Protein AF-A0A401QIS7-F1 (afdb_monomer)

Secondary structure (DSSP, 8-state):
-----B--EE-SS----EEESS-EEEEE-SS-B--EEESS-EEEE--SS-EEEEE-SS-EEEEEESS-EEEEE-SSEEEEEEE-SSS---B--EEESSEEEEEE-SS-EEEEEESS-B--EE-SS-EEEEE-SSEE--EE-SS-EEEEE-SSEE--EE-SS-B--EEESSEE--EE-SS-B--EEE------

Organism: Scyliorhinus torazame (NCBI:txid75743)

Nearest PDB structures (foldseek):
  4phb-assembly1_A  TM=2.610E-01  e=5.757E+00  Acetivibrio thermocellus ATCC 27405

Solvent-accessible surface area (backbone atoms only — not comparable to full-atom values): 8329 Å² total; per-residue (Å²): 122,80,78,77,87,50,69,73,45,74,42,92,45,65,38,76,51,54,70,43,92,45,50,37,57,34,42,36,18,65,27,41,30,46,30,40,35,17,61,32,35,22,34,32,41,36,20,65,26,40,36,55,30,41,32,18,56,30,34,23,35,42,42,48,24,30,24,31,34,36,43,34,36,19,52,31,35,25,49,34,42,37,30,71,71,85,91,66,15,33,29,38,39,34,34,12,53,41,24,26,38,40,37,38,20,54,28,31,28,38,42,39,37,12,59,30,33,28,33,43,38,36,15,52,28,36,25,38,43,37,35,15,46,34,37,25,36,37,40,32,14,48,35,32,29,36,41,41,33,6,46,46,12,32,36,36,34,32,9,50,39,29,26,39,42,35,39,22,27,76,42,71,49,59,79,44,44,72,74,50,71,56,60,71,47,76,54,67,81,79,85,131

Mean predicted aligned error: 10.09 Å

pLDDT: mean 73.27, std 14.77, range [33.44, 94.12]

Radius of gyration: 17.77 Å; Cα contacts (8 Å, |Δi|>4): 701; chains: 1; bounding box: 56×32×58 Å

Foldseek 3Di:
DPPDDDDEAEDADALDEAEDAAEDQEYEYQEHPHEHEYAAEDHEYEYAEEDAEYEHAAEYYEYEYAAEYEHYEHAAEDAEYYYHDDPRFEAYAHEYAHEYEEYETAAEYEHYEYQAEYYEYEYQAEYYAHEYQAEYEEYEYCAEYEHYEYAAYYAEYDHQAEYEEYEYEHYYYHYDYDHYYYDYDYNDDPDD

Structure (mmCIF, N/CA/C/O backbone):
data_AF-A0A401QIS7-F1
#
_entry.id   AF-A0A401QIS7-F1
#
loop_
_atom_site.group_PDB
_atom_site.id
_atom_site.type_symbol
_atom_site.label_atom_id
_atom_site.label_alt_id
_atom_site.label_comp_id
_atom_site.label_asym_id
_atom_site.label_entity_id
_atom_site.label_seq_id
_atom_site.pdbx_PDB_ins_code
_atom_site.Cartn_x
_atom_site.Cartn_y
_atom_site.Cartn_z
_atom_site.occupancy
_atom_site.B_iso_or_equiv
_atom_site.auth_seq_id
_atom_site.auth_comp_id
_atom_site.auth_asym_id
_atom_site.auth_atom_id
_atom_site.pdbx_PDB_model_num
ATOM 1 N N . SER A 1 1 ? 31.968 -12.399 -15.034 1.00 34.19 1 SER A N 1
ATOM 2 C CA . SER A 1 1 ? 32.680 -11.877 -13.862 1.00 34.19 1 SER A CA 1
ATOM 3 C C . SER A 1 1 ? 33.698 -10.820 -14.284 1.00 34.19 1 SER A C 1
ATOM 5 O O . SER A 1 1 ? 34.898 -11.073 -14.315 1.00 34.19 1 SER A O 1
ATOM 7 N N . GLY A 1 2 ? 33.301 -9.635 -14.750 1.00 36.44 2 GLY A N 1
ATOM 8 C CA . GLY A 1 2 ? 32.161 -8.850 -14.259 1.00 36.44 2 GLY A CA 1
ATOM 9 C C . GLY A 1 2 ? 30.803 -9.529 -14.353 1.00 36.44 2 GLY A C 1
ATOM 10 O O . GLY A 1 2 ? 30.449 -10.063 -15.402 1.00 36.44 2 GLY A O 1
ATOM 11 N N . GLU A 1 3 ? 30.234 -9.732 -13.181 1.00 42.31 3 GLU A N 1
ATOM 12 C CA . GLU A 1 3 ? 28.853 -9.457 -12.809 1.00 42.31 3 GLU A CA 1
ATOM 13 C C . GLU A 1 3 ? 28.608 -7.955 -13.122 1.00 42.31 3 GLU A C 1
ATOM 15 O O . GLU A 1 3 ? 29.535 -7.155 -12.925 1.00 42.31 3 GLU A O 1
ATOM 20 N N . GLU A 1 4 ? 27.488 -7.587 -13.755 1.00 45.97 4 GLU A N 1
ATOM 21 C CA . GLU A 1 4 ? 27.259 -6.227 -14.292 1.00 45.97 4 GLU A CA 1
ATOM 22 C C . GLU A 1 4 ? 25.844 -5.716 -13.965 1.00 45.97 4 GLU A C 1
ATOM 24 O O . GLU A 1 4 ? 24.985 -5.667 -14.845 1.00 45.97 4 GLU A O 1
ATOM 29 N N . ASP A 1 5 ? 25.652 -5.277 -12.714 1.00 48.59 5 ASP A N 1
ATOM 30 C CA . ASP A 1 5 ? 24.449 -4.614 -12.191 1.00 48.59 5 ASP A CA 1
ATOM 31 C C . ASP A 1 5 ? 23.862 -3.608 -13.210 1.00 48.59 5 ASP A C 1
ATOM 33 O O . ASP A 1 5 ? 24.528 -2.652 -13.638 1.00 48.59 5 ASP A O 1
ATOM 37 N N . VAL A 1 6 ? 22.610 -3.830 -13.634 1.00 48.09 6 VAL A N 1
ATOM 38 C CA . VAL A 1 6 ? 21.977 -3.054 -14.711 1.00 48.09 6 VAL A CA 1
ATOM 39 C C . VAL A 1 6 ? 21.219 -1.865 -14.127 1.00 48.09 6 VAL A C 1
ATOM 41 O O . VAL A 1 6 ? 20.147 -2.011 -13.547 1.00 48.09 6 VAL A O 1
ATOM 44 N N . GLY A 1 7 ? 21.790 -0.673 -14.319 1.00 56.44 7 GLY A N 1
ATOM 45 C CA . GLY A 1 7 ? 21.202 0.595 -13.881 1.00 56.44 7 GLY A CA 1
ATOM 46 C C . GLY A 1 7 ? 19.888 0.982 -14.574 1.00 56.44 7 GLY A C 1
ATOM 47 O O . GLY A 1 7 ? 19.370 0.265 -15.432 1.00 56.44 7 GLY A O 1
ATOM 48 N N . ASP A 1 8 ? 19.397 2.157 -14.185 1.00 57.75 8 ASP A N 1
ATOM 49 C CA . ASP A 1 8 ? 18.032 2.658 -14.387 1.00 57.75 8 ASP A CA 1
ATOM 50 C C . ASP A 1 8 ? 17.479 2.472 -15.815 1.00 57.75 8 ASP A C 1
ATOM 52 O O . ASP A 1 8 ? 18.128 2.817 -16.811 1.00 57.75 8 ASP A O 1
ATOM 56 N N . VAL A 1 9 ? 16.250 1.959 -15.902 1.00 62.12 9 VAL A N 1
ATOM 57 C CA . VAL A 1 9 ? 15.469 1.837 -17.141 1.00 62.12 9 VAL A CA 1
ATOM 58 C C . VAL A 1 9 ? 14.494 3.004 -17.224 1.00 62.12 9 VAL A C 1
ATOM 60 O O . VAL A 1 9 ? 13.756 3.227 -16.274 1.00 62.12 9 VAL A O 1
ATOM 63 N N . SER A 1 10 ? 14.443 3.712 -18.353 1.00 58.41 10 SER A N 1
ATOM 64 C CA . SER A 1 10 ? 13.355 4.660 -18.609 1.00 58.41 10 SER A CA 1
ATOM 65 C C . SER A 1 10 ? 12.998 4.805 -20.089 1.00 58.41 10 SER A C 1
ATOM 67 O O . SER A 1 10 ? 13.843 4.566 -20.964 1.00 58.41 10 SER A O 1
ATOM 69 N N . GLY A 1 11 ? 11.739 5.169 -20.360 1.00 56.28 11 GLY A N 1
ATOM 70 C CA . GLY A 1 11 ? 11.152 5.275 -21.701 1.00 56.28 11 GLY A CA 1
ATOM 71 C C . GLY A 1 11 ? 10.168 6.443 -21.861 1.00 56.28 11 GLY A C 1
ATOM 72 O O . GLY A 1 11 ? 9.626 6.933 -20.882 1.00 56.28 11 GLY A O 1
ATOM 73 N N . GLU A 1 12 ? 9.970 6.871 -23.114 1.00 49.41 12 GLU A N 1
ATOM 74 C CA . GLU A 1 12 ? 8.983 7.884 -23.565 1.00 49.41 12 GLU A CA 1
ATOM 75 C C . GLU A 1 12 ? 7.776 7.200 -24.292 1.00 49.41 12 GLU A C 1
ATOM 77 O O . GLU A 1 12 ? 7.104 7.839 -25.099 1.00 49.41 12 GLU A O 1
ATOM 82 N N . GLU A 1 13 ? 7.613 5.872 -24.134 1.00 51.44 13 GLU A N 1
ATOM 83 C CA . GLU A 1 13 ? 6.617 4.939 -24.734 1.00 51.44 13 GLU A CA 1
ATOM 84 C C . GLU A 1 13 ? 6.587 3.645 -23.858 1.00 51.44 13 GLU A C 1
ATOM 86 O O . GLU A 1 13 ? 7.595 3.401 -23.183 1.00 51.44 13 GLU A O 1
ATOM 91 N N . ASP A 1 14 ? 5.538 2.793 -23.934 1.00 52.44 14 ASP A N 1
ATOM 92 C CA . ASP A 1 14 ? 5.333 1.535 -23.158 1.00 52.44 14 ASP A CA 1
ATOM 93 C C . ASP A 1 14 ? 6.639 0.838 -22.684 1.00 52.44 14 ASP A C 1
ATOM 95 O O . ASP A 1 14 ? 7.426 0.321 -23.501 1.00 52.44 14 ASP A O 1
ATOM 99 N N . VAL A 1 15 ? 6.850 0.682 -21.370 1.00 53.12 15 VAL A N 1
ATOM 100 C CA . VAL A 1 15 ? 8.026 -0.035 -20.828 1.00 53.12 15 VAL A CA 1
ATOM 101 C C . VAL A 1 15 ? 7.759 -1.546 -20.795 1.00 53.12 15 VAL A C 1
ATOM 103 O O . VAL A 1 15 ? 7.593 -2.196 -19.767 1.00 53.12 15 VAL A O 1
ATOM 106 N N . GLY A 1 16 ? 7.710 -2.146 -21.985 1.00 51.09 16 GLY A N 1
ATOM 107 C CA . GLY A 1 16 ? 7.329 -3.547 -22.173 1.00 51.09 16 GLY A CA 1
ATOM 108 C C . GLY A 1 16 ? 8.262 -4.589 -21.532 1.00 51.09 16 GLY A C 1
ATOM 109 O O . GLY A 1 16 ? 9.201 -5.051 -22.188 1.00 51.09 16 GLY A O 1
ATOM 110 N N . GLY A 1 17 ? 7.916 -5.062 -20.330 1.00 55.62 17 GLY A N 1
ATOM 111 C CA . GLY A 1 17 ? 8.395 -6.307 -19.713 1.00 55.62 17 GLY A CA 1
ATOM 112 C C . GLY A 1 17 ? 9.858 -6.300 -19.262 1.00 55.62 17 GLY A C 1
ATOM 113 O O . GLY A 1 17 ? 10.724 -6.893 -19.918 1.00 55.62 17 GLY A O 1
ATOM 114 N N . VAL A 1 18 ? 10.139 -5.693 -18.108 1.00 60.53 18 VAL A N 1
ATOM 115 C CA . VAL A 1 18 ? 11.481 -5.619 -17.508 1.00 60.53 18 VAL A CA 1
ATOM 116 C C . VAL A 1 18 ? 11.790 -6.883 -16.691 1.00 60.53 18 VAL A C 1
ATOM 118 O O . VAL A 1 18 ? 11.779 -6.865 -15.465 1.00 60.53 18 VAL A O 1
ATOM 121 N N . SER A 1 19 ? 12.108 -7.988 -17.374 1.00 56.09 19 SER A N 1
ATOM 122 C CA . SER A 1 19 ? 12.571 -9.235 -16.732 1.00 56.09 19 SER A CA 1
ATOM 123 C C . SER A 1 19 ? 14.094 -9.413 -16.796 1.00 56.09 19 SER A C 1
ATOM 125 O O . SER A 1 19 ? 14.669 -9.316 -17.889 1.00 56.09 19 SER A O 1
ATOM 127 N N . ARG A 1 20 ? 14.758 -9.707 -15.662 1.00 57.88 20 ARG A N 1
ATOM 128 C CA . ARG A 1 20 ? 16.226 -9.899 -15.570 1.00 57.88 20 ARG A CA 1
ATOM 129 C C . ARG A 1 20 ? 16.659 -11.048 -14.652 1.00 57.88 20 ARG A C 1
ATOM 131 O O . ARG A 1 20 ? 15.963 -11.386 -13.710 1.00 57.88 20 ARG A O 1
ATOM 138 N N . GLU A 1 21 ? 17.842 -11.593 -14.955 1.00 50.00 21 GLU A N 1
ATOM 139 C CA . GLU A 1 21 ? 18.542 -12.680 -14.232 1.00 50.00 21 GLU A CA 1
ATOM 140 C C . GLU A 1 21 ? 19.365 -12.170 -13.011 1.00 50.00 21 GLU A C 1
ATOM 142 O O . GLU A 1 21 ? 20.109 -12.936 -12.409 1.00 50.00 21 GLU A O 1
ATOM 147 N N . GLU A 1 22 ? 19.299 -10.865 -12.706 1.00 62.03 22 GLU A N 1
ATOM 148 C CA . GLU A 1 22 ? 20.023 -10.107 -11.660 1.00 62.03 22 GLU A CA 1
ATOM 149 C C . GLU A 1 22 ? 19.156 -8.864 -11.292 1.00 62.03 22 GLU A C 1
ATOM 151 O O . GLU A 1 22 ? 18.188 -8.578 -12.010 1.00 62.03 22 GLU A O 1
ATOM 156 N N . ASP A 1 23 ? 19.501 -8.116 -10.232 1.00 55.72 23 ASP A N 1
ATOM 157 C CA . ASP A 1 23 ? 18.746 -6.960 -9.695 1.00 55.72 23 ASP A CA 1
ATOM 158 C C . ASP A 1 23 ? 18.199 -5.960 -10.739 1.00 55.72 23 ASP A C 1
ATOM 160 O O . ASP A 1 23 ? 18.884 -5.550 -11.690 1.00 55.72 23 ASP A O 1
ATOM 164 N N . VAL A 1 24 ? 16.988 -5.445 -10.495 1.00 59.91 24 VAL A N 1
ATOM 165 C CA . VAL A 1 24 ? 16.423 -4.293 -11.223 1.00 59.91 24 VAL A CA 1
ATOM 166 C C . VAL A 1 24 ? 16.482 -3.043 -10.345 1.00 59.91 24 VAL A C 1
ATOM 168 O O . VAL A 1 24 ? 15.609 -2.837 -9.515 1.00 59.91 24 VAL A O 1
ATOM 171 N N . ALA A 1 25 ? 17.480 -2.173 -10.538 1.00 55.84 25 ALA A N 1
ATOM 172 C CA . ALA A 1 25 ? 17.657 -0.987 -9.688 1.00 55.84 25 ALA A CA 1
ATOM 173 C C . ALA A 1 25 ? 16.457 -0.009 -9.722 1.00 55.84 25 ALA A C 1
ATOM 175 O O . ALA A 1 25 ? 15.924 0.344 -8.670 1.00 55.84 25 ALA A O 1
ATOM 176 N N . SER A 1 26 ? 16.033 0.395 -10.927 1.00 59.91 26 SER A N 1
ATOM 177 C CA . SER A 1 26 ? 14.882 1.284 -11.165 1.00 59.91 26 SER A CA 1
ATOM 178 C C . SER A 1 26 ? 14.265 1.019 -12.550 1.00 59.91 26 SER A C 1
ATOM 180 O O . SER A 1 26 ? 15.015 0.779 -13.507 1.00 59.91 26 SER A O 1
ATOM 182 N N . ALA A 1 27 ? 12.943 1.146 -12.679 1.00 63.06 27 ALA A N 1
ATOM 183 C CA . ALA A 1 27 ? 12.193 1.256 -13.936 1.00 63.06 27 ALA A CA 1
ATOM 184 C C . ALA A 1 27 ? 11.198 2.435 -13.871 1.00 63.06 27 ALA A C 1
ATOM 186 O O . ALA A 1 27 ? 10.692 2.727 -12.788 1.00 63.06 27 ALA A O 1
ATOM 187 N N . SER A 1 28 ? 10.977 3.135 -14.993 1.00 60.72 28 SER A N 1
ATOM 188 C CA . SER A 1 28 ? 10.011 4.247 -15.078 1.00 60.72 28 SER A CA 1
ATOM 189 C C . SER A 1 28 ? 9.589 4.633 -16.511 1.00 60.72 28 SER A C 1
ATOM 191 O O . SER A 1 28 ? 10.461 4.982 -17.325 1.00 60.72 28 SER A O 1
ATOM 193 N N . GLY A 1 29 ? 8.287 4.665 -16.799 1.00 59.31 29 GLY A N 1
ATOM 194 C CA . GLY A 1 29 ? 7.680 5.129 -18.059 1.00 59.31 29 GLY A CA 1
ATOM 195 C C . GLY A 1 29 ? 6.966 6.493 -17.988 1.00 59.31 29 GLY A C 1
ATOM 196 O O . GLY A 1 29 ? 6.646 6.983 -16.911 1.00 59.31 29 GLY A O 1
ATOM 197 N N . GLU A 1 30 ? 6.704 7.094 -19.157 1.00 55.88 30 GLU A N 1
ATOM 198 C CA . GLU A 1 30 ? 5.726 8.197 -19.354 1.00 55.88 30 GLU A CA 1
ATOM 199 C C . GLU A 1 30 ? 4.356 7.667 -19.888 1.00 55.88 30 GLU A C 1
ATOM 201 O O . GLU A 1 30 ? 3.464 8.457 -20.173 1.00 55.88 30 GLU A O 1
ATOM 206 N N . GLU A 1 31 ? 4.220 6.341 -20.066 1.00 60.84 31 GLU A N 1
ATOM 207 C CA . GLU A 1 31 ? 3.032 5.527 -20.440 1.00 60.84 31 GLU A CA 1
ATOM 208 C C . GLU A 1 31 ? 3.260 4.093 -19.839 1.00 60.84 31 GLU A C 1
ATOM 210 O O . GLU A 1 31 ? 4.386 3.819 -19.402 1.00 60.84 31 GLU A O 1
ATOM 215 N N . ASP A 1 32 ? 2.261 3.185 -19.821 1.00 55.38 32 ASP A N 1
ATOM 216 C CA . ASP A 1 32 ? 2.260 1.799 -19.244 1.00 55.38 32 ASP A CA 1
ATOM 217 C C . ASP A 1 32 ? 3.641 1.159 -18.874 1.00 55.38 32 ASP A C 1
ATOM 219 O O . ASP A 1 32 ? 4.412 0.731 -19.755 1.00 55.38 32 ASP A O 1
ATOM 223 N N . ASP A 1 33 ? 3.909 0.906 -17.581 1.00 57.12 33 ASP A N 1
ATOM 224 C CA . ASP A 1 33 ? 5.073 0.119 -17.115 1.00 57.12 33 ASP A CA 1
ATOM 225 C C . ASP A 1 33 ? 4.705 -1.383 -17.029 1.00 57.12 33 ASP A C 1
ATOM 227 O O . ASP A 1 33 ? 4.370 -1.972 -15.992 1.00 57.12 33 ASP A O 1
ATOM 231 N N . ALA A 1 34 ? 4.693 -2.027 -18.201 1.00 55.53 34 ALA A N 1
ATOM 232 C CA . ALA A 1 34 ? 4.104 -3.348 -18.418 1.00 55.53 34 ALA A CA 1
ATOM 233 C C . ALA A 1 34 ? 4.945 -4.532 -17.873 1.00 55.53 34 ALA A C 1
ATOM 235 O O . ALA A 1 34 ? 5.395 -5.405 -18.629 1.00 55.53 34 ALA A O 1
ATOM 236 N N . ASN A 1 35 ? 4.977 -4.644 -16.542 1.00 63.16 35 ASN A N 1
ATOM 237 C CA . ASN A 1 35 ? 5.560 -5.675 -15.666 1.00 63.16 35 ASN A CA 1
ATOM 238 C C . ASN A 1 35 ? 7.079 -5.585 -15.420 1.00 63.16 35 ASN A C 1
ATOM 240 O O . ASN A 1 35 ? 7.882 -5.588 -16.359 1.00 63.16 35 ASN A O 1
ATOM 244 N N . VAL A 1 36 ? 7.467 -5.666 -14.141 1.00 67.25 36 VAL A N 1
ATOM 245 C CA . VAL A 1 36 ? 8.859 -5.694 -13.654 1.00 67.25 36 VAL A CA 1
ATOM 246 C C . VAL A 1 36 ? 9.125 -6.993 -12.878 1.00 67.25 36 VAL A C 1
ATOM 248 O O . VAL A 1 36 ? 8.324 -7.393 -12.031 1.00 67.25 36 VAL A O 1
ATOM 251 N N . SER A 1 37 ? 10.245 -7.674 -13.153 1.00 63.06 37 SER A N 1
ATOM 252 C CA . SER A 1 37 ? 10.623 -8.912 -12.449 1.00 63.06 37 SER A CA 1
ATOM 253 C C . SER A 1 37 ? 12.144 -9.131 -12.339 1.00 63.06 37 SER A C 1
ATOM 255 O O . SER A 1 37 ? 12.816 -9.240 -13.374 1.00 63.06 37 SER A O 1
ATOM 257 N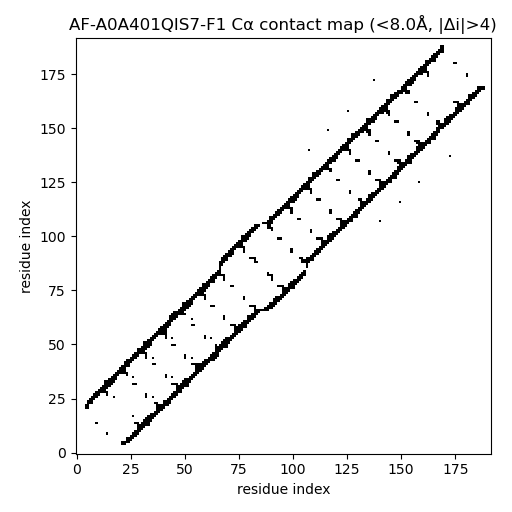 N . GLY A 1 38 ? 12.673 -9.277 -11.120 1.00 62.19 38 GLY A N 1
ATOM 258 C CA . GLY A 1 38 ? 14.070 -9.666 -10.847 1.00 62.19 38 GLY A CA 1
ATOM 259 C C . GLY A 1 38 ? 14.210 -11.117 -10.353 1.00 62.19 38 GLY A C 1
ATOM 260 O O . GLY A 1 38 ? 13.291 -11.635 -9.728 1.00 62.19 38 GLY A O 1
ATOM 261 N N . GLU A 1 39 ? 15.348 -11.772 -10.634 1.00 60.16 39 GLU A N 1
ATOM 262 C CA . GLU A 1 39 ? 15.710 -13.094 -10.060 1.00 60.16 39 GLU A CA 1
ATOM 263 C C . GLU A 1 39 ? 16.474 -13.003 -8.712 1.00 60.16 39 GLU A C 1
ATOM 265 O O . GLU A 1 39 ? 16.688 -14.032 -8.076 1.00 60.16 39 GLU A O 1
ATOM 270 N N . GLU A 1 40 ? 16.830 -11.794 -8.254 1.00 63.12 40 GLU A N 1
ATOM 271 C CA . GLU A 1 40 ? 17.165 -11.472 -6.849 1.00 63.12 40 GLU A CA 1
ATOM 272 C C . GLU A 1 40 ? 16.273 -10.265 -6.431 1.00 63.12 40 GLU A C 1
ATOM 274 O O . GLU A 1 40 ? 15.063 -10.477 -6.277 1.00 63.12 40 GLU A O 1
ATOM 279 N N . ASP A 1 41 ? 16.757 -9.014 -6.375 1.00 63.50 41 ASP A N 1
ATOM 280 C CA . ASP A 1 41 ? 15.919 -7.849 -5.991 1.00 63.50 41 ASP A CA 1
ATOM 281 C C . ASP A 1 41 ? 15.115 -7.205 -7.148 1.00 63.50 41 ASP A C 1
ATOM 283 O O . ASP A 1 41 ? 15.620 -6.968 -8.256 1.00 63.50 41 ASP A O 1
ATOM 287 N N . ALA A 1 42 ? 13.886 -6.765 -6.847 1.00 65.50 42 ALA A N 1
ATOM 288 C CA . ALA A 1 42 ? 13.164 -5.748 -7.617 1.00 65.50 42 ALA A CA 1
ATOM 289 C C . ALA A 1 42 ? 13.184 -4.400 -6.870 1.00 65.50 42 ALA A C 1
ATOM 291 O O . ALA A 1 42 ? 12.559 -4.240 -5.828 1.00 65.50 42 ALA A O 1
ATOM 292 N N . GLY A 1 43 ? 13.904 -3.409 -7.399 1.00 67.75 43 GLY A N 1
ATOM 293 C CA . GLY A 1 43 ? 14.138 -2.109 -6.764 1.00 67.75 43 GLY A CA 1
ATOM 294 C C . GLY A 1 43 ? 12.924 -1.177 -6.772 1.00 67.75 43 GLY A C 1
ATOM 295 O O . GLY A 1 43 ? 12.009 -1.333 -5.968 1.00 67.75 43 GLY A O 1
ATOM 296 N N . SER A 1 44 ? 12.936 -0.148 -7.622 1.00 66.81 44 SER A N 1
ATOM 297 C CA . SER A 1 44 ? 11.804 0.785 -7.752 1.00 66.81 44 SER A CA 1
ATOM 298 C C . SER A 1 44 ? 11.121 0.729 -9.114 1.00 66.81 44 SER A C 1
ATOM 300 O O . SER A 1 44 ? 11.798 0.606 -10.134 1.00 66.81 44 SER A O 1
ATOM 302 N N . ALA A 1 45 ? 9.798 0.879 -9.106 1.00 67.88 45 ALA A N 1
ATOM 303 C CA . ALA A 1 45 ? 8.944 1.088 -10.274 1.00 67.88 45 ALA A CA 1
ATOM 304 C C . ALA A 1 45 ? 8.109 2.366 -10.058 1.00 67.88 45 ALA A C 1
ATOM 306 O O . ALA A 1 45 ? 7.715 2.630 -8.918 1.00 67.88 45 ALA A O 1
ATOM 307 N N . SER A 1 46 ? 7.928 3.169 -11.110 1.00 67.00 46 SER A N 1
ATOM 308 C CA . SER A 1 46 ? 7.130 4.407 -11.081 1.00 67.00 46 SER A CA 1
ATOM 309 C C . SER A 1 46 ? 6.833 4.933 -12.497 1.00 67.00 46 SER A C 1
ATOM 311 O O . SER A 1 46 ? 7.793 5.310 -13.182 1.00 67.00 46 SER A O 1
ATOM 313 N N . GLY A 1 47 ? 5.572 5.018 -12.926 1.00 64.81 47 GLY A N 1
ATOM 314 C CA . GLY A 1 47 ? 5.162 5.545 -14.238 1.00 64.81 47 GLY A CA 1
ATOM 315 C C . GLY A 1 47 ? 3.925 6.458 -14.228 1.00 64.81 47 GLY A C 1
ATOM 316 O O . GLY A 1 47 ? 3.106 6.394 -13.316 1.00 64.81 47 GLY A O 1
ATOM 317 N N . GLU A 1 48 ? 3.792 7.278 -15.285 1.00 64.19 48 GLU A N 1
ATOM 318 C CA . GLU A 1 48 ? 2.710 8.280 -15.445 1.00 64.19 48 GLU A CA 1
ATOM 319 C C . GLU A 1 48 ? 1.322 7.687 -15.844 1.00 64.19 48 GLU A C 1
ATOM 321 O O . GLU A 1 48 ? 0.376 8.451 -16.021 1.00 64.19 48 GLU A O 1
ATOM 326 N N . GLU A 1 49 ? 1.195 6.358 -16.001 1.00 67.19 49 GLU A N 1
ATOM 327 C CA . GLU A 1 49 ? -0.058 5.595 -16.245 1.00 67.19 49 GLU A CA 1
ATOM 328 C C . GLU A 1 49 ? -0.049 4.309 -15.354 1.00 67.19 49 GLU A C 1
ATOM 330 O O . GLU A 1 49 ? 0.311 4.404 -14.181 1.00 67.19 49 GLU A O 1
ATOM 335 N N . ASP A 1 50 ? -0.404 3.113 -15.857 1.00 65.69 50 ASP A N 1
ATOM 336 C CA . ASP A 1 50 ? -0.531 1.874 -15.052 1.00 65.69 50 ASP A CA 1
ATOM 337 C C . ASP A 1 50 ? 0.809 1.138 -14.776 1.00 65.69 50 ASP A C 1
ATOM 339 O O . ASP A 1 50 ? 1.612 0.900 -15.692 1.00 65.69 50 ASP A O 1
ATOM 343 N N . VAL A 1 51 ? 0.979 0.585 -13.560 1.00 67.25 51 VAL A N 1
ATOM 344 C CA . VAL A 1 51 ? 1.937 -0.510 -13.268 1.00 67.25 51 VAL A CA 1
ATOM 345 C C . VAL A 1 51 ? 1.223 -1.860 -13.186 1.00 67.25 51 VAL A C 1
ATOM 347 O O . VAL A 1 51 ? 0.470 -2.167 -12.264 1.00 67.25 51 VAL A O 1
ATOM 350 N N . GLY A 1 52 ? 1.508 -2.737 -14.155 1.00 67.81 52 GLY A N 1
ATOM 351 C CA . GLY A 1 52 ? 0.766 -3.996 -14.309 1.00 67.81 52 GLY A CA 1
ATOM 352 C C . GLY A 1 52 ? 1.052 -5.067 -13.245 1.00 67.81 52 GLY A C 1
ATOM 353 O O . GLY A 1 52 ? 0.125 -5.709 -12.746 1.00 67.81 52 GLY A O 1
ATOM 354 N N . SER A 1 53 ? 2.327 -5.327 -12.931 1.00 71.44 53 SER A N 1
ATOM 355 C CA . SER A 1 53 ? 2.756 -6.245 -11.856 1.00 71.44 53 SER A CA 1
ATOM 356 C C . SER A 1 53 ? 4.243 -6.064 -11.525 1.00 71.44 53 SER A C 1
ATOM 358 O O . SER A 1 53 ? 5.066 -5.953 -12.438 1.00 71.44 53 SER A O 1
ATOM 360 N N . VAL A 1 54 ? 4.619 -6.127 -10.246 1.00 74.81 54 VAL A N 1
ATOM 361 C CA . VAL A 1 54 ? 6.022 -6.040 -9.791 1.00 74.81 54 VAL A CA 1
ATOM 362 C C . VAL A 1 54 ? 6.381 -7.268 -8.959 1.00 74.81 54 VAL A C 1
ATOM 364 O O . VAL A 1 54 ? 5.643 -7.644 -8.053 1.00 74.81 54 VAL A O 1
ATOM 367 N N . SER A 1 55 ? 7.513 -7.911 -9.263 1.00 73.69 55 SER A N 1
ATOM 368 C CA . SER A 1 55 ? 7.924 -9.149 -8.585 1.00 73.69 55 SER A CA 1
ATOM 369 C C . SER A 1 55 ? 9.425 -9.246 -8.296 1.00 73.69 55 SER A C 1
ATOM 371 O O . SER A 1 55 ? 10.249 -9.053 -9.190 1.00 73.69 55 SER A O 1
ATOM 373 N N . GLY A 1 56 ? 9.769 -9.579 -7.053 1.00 70.81 56 GLY A N 1
ATOM 374 C CA . GLY A 1 56 ? 11.129 -9.908 -6.612 1.00 70.81 56 GLY A CA 1
ATOM 375 C C . GLY A 1 56 ? 11.264 -11.396 -6.284 1.00 70.81 56 GLY A C 1
ATOM 376 O O . GLY A 1 56 ? 10.280 -12.057 -5.942 1.00 70.81 56 GLY A O 1
ATOM 377 N N . GLU A 1 57 ? 12.476 -11.947 -6.385 1.00 70.06 57 GLU A N 1
ATOM 378 C CA . GLU A 1 57 ? 12.777 -13.267 -5.816 1.00 70.06 57 GLU A CA 1
ATOM 379 C C . GLU A 1 57 ? 13.410 -13.180 -4.415 1.00 70.06 57 GLU A C 1
ATOM 381 O O . GLU A 1 57 ? 13.341 -14.179 -3.695 1.00 70.06 57 GLU A O 1
ATOM 386 N N . GLU A 1 58 ? 13.926 -12.015 -4.016 1.00 74.62 58 GLU A N 1
ATOM 387 C CA . GLU A 1 58 ? 14.164 -11.605 -2.623 1.00 74.62 58 GLU A CA 1
ATOM 388 C C . GLU A 1 58 ? 13.232 -10.399 -2.308 1.00 74.62 58 GLU A C 1
ATOM 390 O O . GLU A 1 58 ? 12.024 -10.629 -2.159 1.00 74.62 58 GLU A O 1
ATOM 395 N N . ASP A 1 59 ? 13.703 -9.142 -2.297 1.00 75.06 59 ASP A N 1
ATOM 396 C CA . ASP A 1 59 ? 12.866 -7.956 -1.994 1.00 75.06 59 ASP A CA 1
ATOM 397 C C . ASP A 1 59 ? 12.065 -7.401 -3.198 1.00 75.06 59 ASP A C 1
ATOM 399 O O . ASP A 1 59 ? 12.499 -7.449 -4.357 1.00 75.06 59 ASP A O 1
ATOM 403 N N . VAL A 1 60 ? 10.945 -6.723 -2.899 1.00 76.25 60 VAL A N 1
ATOM 404 C CA . VAL A 1 60 ? 10.391 -5.627 -3.720 1.00 76.25 60 VAL A CA 1
ATOM 405 C C . VAL A 1 60 ? 10.523 -4.293 -2.982 1.00 76.25 60 VAL A C 1
ATOM 407 O O . VAL A 1 60 ? 10.148 -4.150 -1.819 1.00 76.25 60 VAL A O 1
ATOM 410 N N . GLY A 1 61 ? 11.029 -3.271 -3.668 1.00 75.25 61 GLY A N 1
ATOM 411 C CA . GLY A 1 61 ? 11.268 -1.963 -3.078 1.00 75.25 61 GLY A CA 1
ATOM 412 C C . GLY A 1 61 ? 10.062 -1.027 -3.026 1.00 75.25 61 GLY A C 1
ATOM 413 O O . GLY A 1 61 ? 9.117 -1.249 -2.275 1.00 75.25 61 GLY A O 1
ATOM 414 N N . ASN A 1 62 ? 10.165 0.105 -3.723 1.00 77.31 62 ASN A N 1
ATOM 415 C CA . ASN A 1 62 ? 9.104 1.115 -3.761 1.00 77.31 62 ASN A CA 1
ATOM 416 C C . ASN A 1 62 ? 8.412 1.052 -5.122 1.00 77.31 62 ASN A C 1
ATOM 418 O O . ASN A 1 62 ? 9.064 1.344 -6.127 1.00 77.31 62 ASN A O 1
ATOM 422 N N . VAL A 1 63 ? 7.124 0.722 -5.120 1.00 76.88 63 VAL A N 1
ATOM 423 C CA . VAL A 1 63 ? 6.211 0.845 -6.266 1.00 76.88 63 VAL A CA 1
ATOM 424 C C . VAL A 1 63 ? 5.372 2.101 -6.026 1.00 76.88 63 VAL A C 1
ATOM 426 O O . VAL A 1 63 ? 4.879 2.298 -4.911 1.00 76.88 63 VAL A O 1
ATOM 429 N N . SER A 1 64 ? 5.336 3.039 -6.967 1.00 72.44 64 SER A N 1
ATOM 430 C CA . SER A 1 64 ? 4.752 4.370 -6.748 1.00 72.44 64 SER A CA 1
ATOM 431 C C . SER A 1 64 ? 4.408 5.024 -8.081 1.00 72.44 64 SER A C 1
ATOM 433 O O . SER A 1 64 ? 5.300 5.566 -8.732 1.00 72.44 64 SER A O 1
ATOM 435 N N . ASP A 1 65 ? 3.136 4.982 -8.454 1.00 71.94 65 ASP A N 1
ATOM 436 C CA . ASP A 1 65 ? 2.659 5.249 -9.813 1.00 71.94 65 ASP A CA 1
ATOM 437 C C . ASP A 1 65 ? 1.555 6.320 -9.816 1.00 71.94 65 ASP A C 1
ATOM 439 O O . ASP A 1 65 ? 1.036 6.687 -8.758 1.00 71.94 65 ASP A O 1
ATOM 443 N N . GLU A 1 66 ? 1.242 6.894 -10.979 1.00 67.50 66 GLU A N 1
ATOM 444 C CA . GLU A 1 66 ? 0.285 8.005 -11.063 1.00 67.50 66 GLU A CA 1
ATOM 445 C C . GLU A 1 66 ? -1.177 7.582 -11.361 1.00 67.50 66 GLU A C 1
ATOM 447 O O . GLU A 1 66 ? -2.063 8.309 -10.910 1.00 67.50 66 GLU A O 1
ATOM 452 N N . GLU A 1 67 ?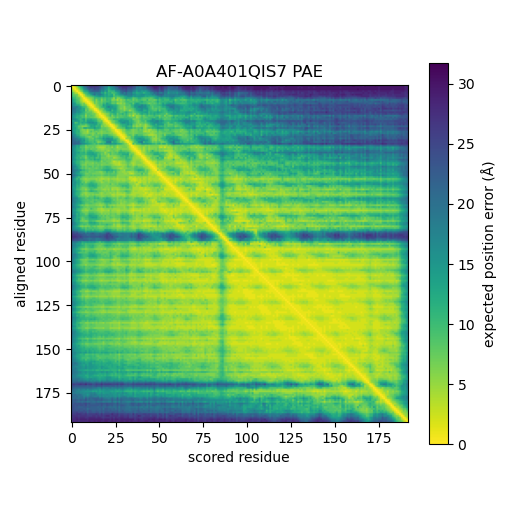 -1.450 6.422 -11.991 1.00 69.62 67 GLU A N 1
ATOM 453 C CA . GLU A 1 67 ? -2.796 5.786 -12.046 1.00 69.62 67 GLU A CA 1
ATOM 454 C C . GLU A 1 67 ? -2.829 4.437 -11.255 1.00 69.62 67 GLU A C 1
ATOM 456 O O . GLU A 1 67 ? -2.616 4.460 -10.039 1.00 69.62 67 GLU A O 1
ATOM 461 N N . ASP A 1 68 ? -3.113 3.269 -11.863 1.00 69.00 68 ASP A N 1
ATOM 462 C CA . ASP A 1 68 ? -3.300 1.991 -11.127 1.00 69.00 68 ASP A CA 1
ATOM 463 C C . ASP A 1 68 ? -1.984 1.285 -10.715 1.00 69.00 68 ASP A C 1
ATOM 465 O O . ASP A 1 68 ? -1.027 1.187 -11.493 1.00 69.00 68 ASP A O 1
ATOM 469 N N . VAL A 1 69 ? -1.988 0.630 -9.538 1.00 72.06 69 VAL A N 1
ATOM 470 C CA . VAL A 1 69 ? -0.948 -0.344 -9.140 1.00 72.06 69 VAL A CA 1
ATOM 471 C C . VAL A 1 69 ? -1.531 -1.752 -9.018 1.00 72.06 69 VAL A C 1
ATOM 473 O O . VAL A 1 69 ? -2.278 -2.064 -8.092 1.00 72.06 69 VAL A O 1
ATOM 476 N N . GLY A 1 70 ? -1.128 -2.638 -9.931 1.00 72.88 70 GLY A N 1
ATOM 477 C CA . GLY A 1 70 ? -1.545 -4.040 -9.979 1.00 72.88 70 GLY A CA 1
ATOM 478 C C . GLY A 1 70 ? -0.904 -4.959 -8.926 1.00 72.88 70 GLY A C 1
ATOM 479 O O . GLY A 1 70 ? -0.684 -4.592 -7.775 1.00 72.88 70 GLY A O 1
ATOM 480 N N . ASP A 1 71 ? -0.628 -6.211 -9.309 1.00 79.44 71 ASP A N 1
ATOM 481 C CA . ASP A 1 71 ? -0.134 -7.234 -8.373 1.00 79.44 71 ASP A CA 1
ATOM 482 C C . ASP A 1 71 ? 1.355 -7.009 -8.003 1.00 79.44 71 ASP A C 1
ATOM 484 O O . AS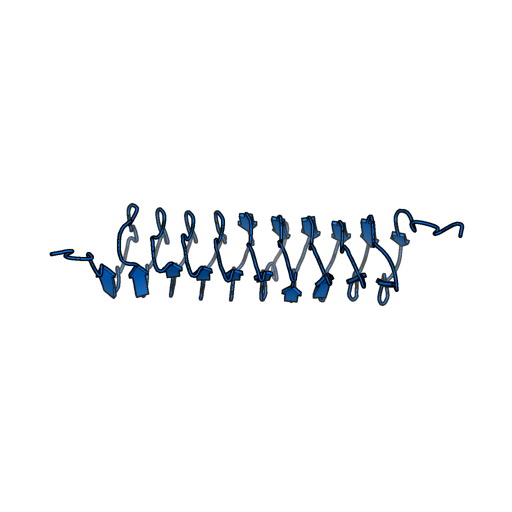P A 1 71 ? 2.243 -7.107 -8.857 1.00 79.44 71 ASP A O 1
ATOM 488 N N . VAL A 1 72 ? 1.649 -6.774 -6.719 1.00 81.31 72 VAL A N 1
ATOM 489 C CA . VAL A 1 72 ? 3.004 -6.592 -6.162 1.00 81.31 72 VAL A CA 1
ATOM 490 C C . VAL A 1 72 ? 3.373 -7.776 -5.254 1.00 81.31 72 VAL A C 1
ATOM 492 O O . VAL A 1 72 ? 2.624 -8.131 -4.341 1.00 81.31 72 VAL A O 1
ATOM 495 N N . SER A 1 73 ? 4.526 -8.415 -5.486 1.00 79.12 73 SER A N 1
ATOM 496 C CA . SER A 1 73 ? 4.908 -9.642 -4.764 1.00 79.12 73 SER A CA 1
ATOM 497 C C . SER A 1 73 ? 6.419 -9.796 -4.529 1.00 79.12 73 SER A C 1
ATOM 499 O O . SER A 1 73 ? 7.187 -9.940 -5.482 1.00 79.12 73 SER A O 1
ATOM 501 N N . GLY A 1 74 ? 6.843 -9.792 -3.264 1.00 76.12 74 GLY A N 1
ATOM 502 C CA . GLY A 1 74 ? 8.199 -10.142 -2.820 1.00 76.12 74 GLY A CA 1
ATOM 503 C C . GLY A 1 74 ? 8.248 -11.517 -2.145 1.00 76.12 74 GLY A C 1
ATOM 504 O O . GLY A 1 74 ? 7.209 -12.100 -1.832 1.00 76.12 74 GLY A O 1
ATOM 505 N N . LYS A 1 75 ? 9.459 -12.045 -1.921 1.00 75.75 75 LYS A N 1
ATOM 506 C CA . LYS A 1 75 ? 9.693 -13.284 -1.145 1.00 75.75 75 LYS A CA 1
ATOM 507 C C . LYS A 1 75 ? 10.540 -13.075 0.116 1.00 75.75 75 LYS A C 1
ATOM 509 O O . LYS A 1 75 ? 10.702 -14.019 0.878 1.00 75.75 75 LYS A O 1
ATOM 514 N N . GLU A 1 76 ? 11.046 -11.865 0.334 1.00 79.56 76 GLU A N 1
ATOM 515 C CA . GLU A 1 76 ? 11.454 -11.351 1.645 1.00 79.56 76 GLU A CA 1
ATOM 516 C C . GLU A 1 76 ? 10.485 -10.188 1.976 1.00 79.56 76 GLU A C 1
ATOM 518 O O . GLU A 1 76 ? 9.322 -10.485 2.277 1.00 79.56 76 GLU A O 1
ATOM 523 N N . ASP A 1 77 ? 10.853 -8.910 1.804 1.00 77.62 77 ASP A N 1
ATOM 524 C CA . ASP A 1 77 ? 9.948 -7.759 2.027 1.00 77.62 77 ASP A CA 1
ATOM 525 C C . ASP A 1 77 ? 9.261 -7.214 0.747 1.00 77.62 77 ASP A C 1
ATOM 527 O O . ASP A 1 77 ? 9.797 -7.271 -0.363 1.00 77.62 77 ASP A O 1
ATOM 531 N N . VAL A 1 78 ? 8.106 -6.551 0.916 1.00 79.69 78 VAL A N 1
ATOM 532 C CA . VAL A 1 78 ? 7.604 -5.493 0.007 1.00 79.69 78 VAL A CA 1
ATOM 533 C C . VAL A 1 78 ? 7.593 -4.161 0.750 1.00 79.69 78 VAL A C 1
ATOM 535 O O . VAL A 1 78 ? 6.854 -4.003 1.719 1.00 79.69 78 VAL A O 1
ATOM 538 N N . ARG A 1 79 ? 8.390 -3.173 0.325 1.00 80.19 79 ARG A N 1
ATOM 539 C CA . ARG A 1 79 ? 8.707 -2.033 1.207 1.00 80.19 79 ARG A CA 1
ATOM 540 C C . ARG A 1 79 ? 7.687 -0.886 1.227 1.00 80.19 79 ARG A C 1
ATOM 542 O O . ARG A 1 79 ? 7.369 -0.441 2.325 1.00 80.19 79 ARG A O 1
ATOM 549 N N . ILE A 1 80 ? 7.234 -0.356 0.082 1.00 78.06 80 ILE A N 1
ATOM 550 C CA . ILE A 1 80 ? 6.169 0.681 -0.008 1.00 78.06 80 ILE A CA 1
ATOM 551 C C . ILE A 1 80 ? 5.415 0.544 -1.342 1.00 78.06 80 ILE A C 1
ATOM 553 O O . ILE A 1 80 ? 6.062 0.358 -2.375 1.00 78.06 80 ILE A O 1
ATOM 557 N N . VAL A 1 81 ? 4.085 0.711 -1.332 1.00 79.44 81 VAL A N 1
ATOM 558 C CA . VAL A 1 81 ? 3.218 0.725 -2.535 1.00 79.44 81 VAL A CA 1
ATOM 559 C C . VAL A 1 81 ? 2.299 1.967 -2.549 1.00 79.44 81 VAL A C 1
ATOM 561 O O . VAL A 1 81 ? 1.770 2.332 -1.495 1.00 79.44 81 VAL A O 1
ATOM 564 N N . SER A 1 82 ? 2.133 2.667 -3.686 1.00 77.31 82 SER A N 1
ATOM 565 C CA . SER A 1 82 ? 1.349 3.929 -3.785 1.00 77.31 82 SER A CA 1
ATOM 566 C C . SER A 1 82 ? 0.781 4.264 -5.189 1.00 77.31 82 SER A C 1
ATOM 568 O O . SER A 1 82 ? 1.501 4.049 -6.157 1.00 77.31 82 SER A O 1
ATOM 570 N N . GLY A 1 83 ? -0.420 4.872 -5.284 1.00 71.00 83 GLY A N 1
ATOM 571 C CA . GLY A 1 83 ? -1.006 5.534 -6.493 1.00 71.00 83 GLY A CA 1
ATOM 572 C C . GLY A 1 83 ? -1.421 7.020 -6.251 1.00 71.00 83 GLY A C 1
ATOM 573 O O . GLY A 1 83 ? -1.656 7.346 -5.080 1.00 71.00 83 GLY A O 1
ATOM 574 N N . GLU A 1 84 ? -1.493 7.946 -7.251 1.00 61.84 84 GLU A N 1
ATOM 575 C CA . GLU A 1 84 ? -1.692 9.415 -6.989 1.00 61.84 84 GLU A CA 1
ATOM 576 C C . GLU A 1 84 ? -2.642 10.378 -7.802 1.00 61.84 84 GLU A C 1
ATOM 578 O O . GLU A 1 84 ? -2.946 11.385 -7.172 1.00 61.84 84 GLU A O 1
ATOM 583 N N . GLU A 1 85 ? -3.175 10.258 -9.035 1.00 47.38 85 GLU A N 1
ATOM 584 C CA . GLU A 1 85 ? -4.317 11.138 -9.502 1.00 47.38 85 GLU A CA 1
ATOM 585 C C . GLU A 1 85 ? -5.100 10.626 -10.762 1.00 47.38 85 GLU A C 1
ATOM 587 O O . GLU A 1 85 ? -4.699 10.957 -11.878 1.00 47.38 85 GLU A O 1
ATOM 592 N N . ASP A 1 86 ? -6.341 10.109 -10.580 1.00 36.09 86 ASP A N 1
ATOM 593 C CA . ASP A 1 86 ? -7.616 10.519 -11.271 1.00 36.09 86 ASP A CA 1
ATOM 594 C C . ASP A 1 86 ? -8.492 9.406 -11.945 1.00 36.09 86 ASP A C 1
ATOM 596 O O . ASP A 1 86 ? -8.728 9.414 -13.157 1.00 36.09 86 ASP A O 1
ATOM 600 N N . VAL A 1 87 ? -9.183 8.591 -11.127 1.00 33.44 87 VAL A N 1
ATOM 601 C CA . VAL A 1 87 ? -10.338 7.702 -11.457 1.00 33.44 87 VAL A CA 1
ATOM 602 C C . VAL A 1 87 ? -9.971 6.342 -12.078 1.00 33.44 87 VAL A C 1
ATOM 604 O O . VAL A 1 87 ? -10.458 5.951 -13.151 1.00 33.44 87 VAL A O 1
ATOM 607 N N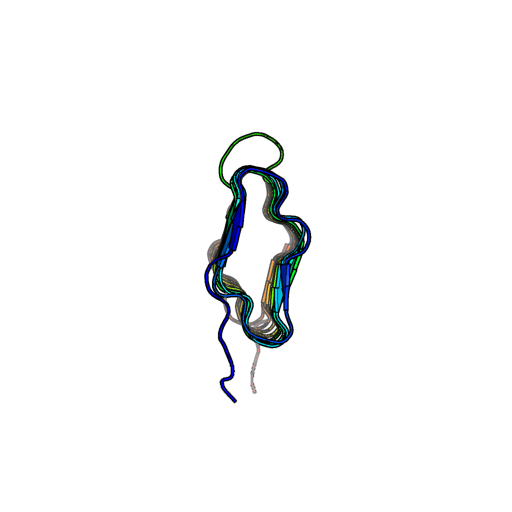 . GLY A 1 88 ? -9.170 5.606 -11.317 1.00 46.69 88 GLY A N 1
ATOM 608 C CA . GLY A 1 88 ? -8.914 4.166 -11.413 1.00 46.69 88 GLY A CA 1
ATOM 609 C C . GLY A 1 88 ? -8.316 3.711 -10.084 1.00 46.69 88 GLY A C 1
ATOM 610 O O . GLY A 1 88 ? -8.950 2.940 -9.371 1.00 46.69 88 GLY A O 1
ATOM 611 N N . ASP A 1 89 ? -7.173 4.335 -9.757 1.00 62.09 89 ASP A N 1
ATOM 612 C CA . ASP A 1 89 ? -6.475 4.488 -8.467 1.00 62.09 89 ASP A CA 1
ATOM 613 C C . ASP A 1 89 ? -6.550 3.309 -7.459 1.00 62.09 89 ASP A C 1
ATOM 615 O O . ASP A 1 89 ? -6.453 3.512 -6.237 1.00 62.09 89 ASP A O 1
ATOM 619 N N . ASP A 1 90 ? -6.706 2.082 -7.955 1.00 69.06 90 ASP A N 1
ATOM 620 C CA . ASP A 1 90 ? -6.881 0.860 -7.177 1.00 69.06 90 ASP A CA 1
ATOM 621 C C . ASP A 1 90 ? -5.508 0.256 -6.849 1.00 69.06 90 ASP A C 1
ATOM 623 O O . ASP A 1 90 ? -4.772 -0.164 -7.745 1.00 69.06 90 ASP A O 1
ATOM 627 N N . VAL A 1 91 ? -5.181 0.090 -5.561 1.00 74.25 91 VAL A N 1
ATOM 628 C CA . VAL A 1 91 ? -4.068 -0.799 -5.189 1.00 74.25 91 VAL A CA 1
ATOM 629 C C . VAL A 1 91 ? -4.572 -2.239 -5.149 1.00 74.25 91 VAL A C 1
ATOM 631 O O . VAL A 1 91 ? -5.393 -2.621 -4.304 1.00 74.25 91 VAL A O 1
ATOM 634 N N . GLY A 1 92 ? -4.054 -3.033 -6.086 1.00 78.38 92 GLY A N 1
ATOM 635 C CA . GLY A 1 92 ? -4.272 -4.467 -6.214 1.00 78.38 92 GLY A CA 1
ATOM 636 C C . GLY A 1 92 ? -3.563 -5.302 -5.144 1.00 78.38 92 GLY A C 1
ATOM 637 O O . GLY A 1 92 ? -3.265 -4.843 -4.041 1.00 78.38 92 GLY A O 1
ATOM 638 N N . SER A 1 93 ? -3.317 -6.577 -5.456 1.00 84.44 93 SER A N 1
ATOM 639 C CA . SER A 1 93 ? -2.802 -7.534 -4.470 1.00 84.44 93 SER A CA 1
ATOM 640 C C . SER A 1 93 ? -1.354 -7.212 -4.086 1.00 84.44 93 SER A C 1
ATOM 642 O O . SER A 1 93 ? -0.477 -7.260 -4.945 1.00 84.44 93 SER A O 1
ATOM 644 N N . VAL A 1 94 ? -1.070 -6.977 -2.802 1.00 86.50 94 VAL A N 1
ATOM 645 C CA . VAL A 1 94 ? 0.295 -6.732 -2.293 1.00 86.50 94 VAL A CA 1
ATOM 646 C C . VAL A 1 94 ? 0.705 -7.867 -1.355 1.00 86.50 94 VAL A C 1
ATOM 648 O O . VAL A 1 94 ? -0.032 -8.182 -0.423 1.00 86.50 94 VAL A O 1
ATOM 651 N N . SER A 1 95 ? 1.863 -8.497 -1.586 1.00 86.50 95 SER A N 1
ATOM 652 C CA . SER A 1 95 ? 2.264 -9.716 -0.859 1.00 86.50 95 SER A CA 1
ATOM 653 C C . SER A 1 95 ? 3.765 -9.856 -0.564 1.00 86.50 95 SER A C 1
ATOM 655 O O . SER A 1 95 ? 4.574 -9.678 -1.469 1.00 86.50 95 SER A O 1
ATOM 657 N N . GLY A 1 96 ? 4.130 -10.242 0.665 1.00 82.81 96 GLY A N 1
ATOM 658 C CA . GLY A 1 96 ? 5.508 -10.564 1.087 1.00 82.81 96 GLY A CA 1
ATOM 659 C C . GLY A 1 96 ? 5.573 -11.808 1.989 1.00 82.81 96 GLY A C 1
ATOM 660 O O . GLY A 1 96 ? 4.590 -12.121 2.663 1.00 82.81 96 GLY A O 1
ATOM 661 N N . GLU A 1 97 ? 6.700 -12.537 1.987 1.00 80.00 97 GLU A N 1
ATOM 662 C CA . GLU A 1 97 ? 6.890 -13.764 2.802 1.00 80.00 97 GLU A CA 1
ATOM 663 C C . GLU A 1 97 ? 7.563 -13.467 4.161 1.00 80.00 97 GLU A C 1
ATOM 665 O O . GLU A 1 97 ? 7.326 -14.207 5.108 1.00 80.00 97 GLU A O 1
ATOM 670 N N . GLU A 1 98 ? 8.321 -12.367 4.308 1.00 81.00 98 GLU A N 1
ATOM 671 C CA . GLU A 1 98 ? 8.621 -11.785 5.631 1.00 81.00 98 GLU A CA 1
ATOM 672 C C . GLU A 1 98 ? 7.631 -10.632 5.917 1.00 81.00 98 GLU A C 1
ATOM 674 O O . GLU A 1 98 ? 6.722 -10.816 6.726 1.00 81.00 98 GLU A O 1
ATOM 679 N N . GLY A 1 99 ? 7.675 -9.497 5.203 1.00 85.50 99 GLY A N 1
ATOM 680 C CA . GLY A 1 99 ? 6.792 -8.353 5.497 1.00 85.50 99 GLY A CA 1
ATOM 681 C C . GLY A 1 99 ? 6.167 -7.619 4.305 1.00 85.50 99 GLY A C 1
ATOM 682 O O . GLY A 1 99 ? 6.641 -7.670 3.168 1.00 85.50 99 GLY A O 1
ATOM 683 N N . VAL A 1 100 ? 5.102 -6.861 4.591 1.00 89.75 100 VAL A N 1
ATOM 684 C CA . VAL A 1 100 ? 4.619 -5.761 3.737 1.00 89.75 100 VAL A CA 1
ATOM 685 C C . VAL A 1 100 ? 4.661 -4.457 4.534 1.00 89.75 100 VAL A C 1
ATOM 687 O O . VAL A 1 100 ? 4.107 -4.369 5.625 1.00 89.75 100 VAL A O 1
ATOM 690 N N . GLY A 1 101 ? 5.315 -3.431 3.995 1.00 88.19 101 GLY A N 1
ATOM 691 C CA . GLY A 1 101 ? 5.390 -2.100 4.594 1.00 88.19 101 GLY A CA 1
ATOM 692 C C . GLY A 1 101 ? 4.117 -1.269 4.405 1.00 88.19 101 GLY A C 1
ATOM 693 O O . GLY A 1 101 ? 3.003 -1.789 4.410 1.00 88.19 101 GLY A O 1
ATOM 694 N N . ASP A 1 102 ? 4.283 0.047 4.264 1.00 90.81 102 ASP A N 1
ATOM 695 C CA . ASP A 1 102 ? 3.154 0.976 4.149 1.00 90.81 102 ASP A CA 1
ATOM 696 C C . ASP A 1 102 ? 2.546 0.938 2.728 1.00 90.81 102 ASP A C 1
ATOM 698 O O . ASP A 1 102 ? 3.273 0.971 1.728 1.00 90.81 102 ASP A O 1
ATOM 702 N N . VAL A 1 103 ? 1.213 0.898 2.631 1.00 88.94 103 VAL A N 1
ATOM 703 C CA . VAL A 1 103 ? 0.464 0.776 1.362 1.00 88.94 103 VAL A CA 1
ATOM 704 C C . VAL A 1 103 ? -0.609 1.864 1.272 1.00 88.94 103 VAL A C 1
ATOM 706 O O . VAL A 1 103 ? -1.411 2.001 2.194 1.00 88.94 103 VAL A O 1
ATOM 709 N N . SER A 1 104 ? -0.674 2.614 0.164 1.00 87.31 104 SER A N 1
ATOM 710 C CA . SER A 1 104 ? -1.717 3.635 -0.028 1.00 87.31 104 SER A CA 1
ATOM 711 C C . SER A 1 104 ? -2.317 3.674 -1.436 1.00 87.31 104 SER A C 1
ATOM 713 O O . SER A 1 104 ? -1.578 3.733 -2.408 1.00 87.31 104 SER A O 1
ATOM 715 N N . GLY A 1 105 ? -3.643 3.723 -1.547 1.00 81.81 105 GLY A N 1
ATOM 716 C CA . GLY A 1 105 ? -4.380 4.003 -2.788 1.00 81.81 105 GLY A CA 1
ATOM 717 C C . GLY A 1 105 ? -5.166 5.314 -2.702 1.00 81.81 105 GLY A C 1
ATOM 718 O O . GLY A 1 105 ? -5.176 5.951 -1.642 1.00 81.81 105 GLY A O 1
ATOM 719 N N . LYS A 1 106 ? -5.831 5.699 -3.801 1.00 80.06 106 LYS A N 1
ATOM 720 C CA . LYS A 1 106 ? -6.789 6.825 -3.828 1.00 80.06 106 LYS A CA 1
ATOM 721 C C . LYS A 1 106 ? -8.215 6.434 -4.206 1.00 80.06 106 LYS A C 1
ATOM 723 O O . LYS A 1 106 ? -9.129 7.145 -3.806 1.00 80.06 106 LYS A O 1
ATOM 728 N N . GLU A 1 107 ? -8.426 5.302 -4.874 1.00 83.75 107 GLU A N 1
ATOM 729 C CA . GLU A 1 107 ? -9.717 4.607 -4.841 1.00 83.75 107 GLU A CA 1
ATOM 730 C C . GLU A 1 107 ? -9.625 3.570 -3.699 1.00 83.75 107 GLU A C 1
ATOM 732 O O . GLU A 1 107 ? -9.422 3.974 -2.541 1.00 83.75 107 GLU A O 1
ATOM 737 N N . ASP A 1 108 ? -9.679 2.263 -3.976 1.00 87.44 108 ASP A N 1
ATOM 738 C CA . ASP A 1 108 ? -9.567 1.235 -2.931 1.00 87.44 108 ASP A CA 1
ATOM 739 C C . ASP A 1 108 ? -8.127 0.716 -2.713 1.00 87.44 108 ASP A C 1
ATOM 741 O O . ASP A 1 108 ? -7.253 0.782 -3.579 1.00 87.44 108 ASP A O 1
ATOM 745 N N . VAL A 1 109 ? -7.903 0.053 -1.571 1.00 88.56 109 VAL A N 1
ATOM 746 C CA . VAL A 1 109 ? -6.759 -0.861 -1.361 1.00 88.56 109 VAL A CA 1
ATOM 747 C C . VAL A 1 109 ? -7.268 -2.269 -1.051 1.00 88.56 109 VAL A C 1
ATOM 749 O O . VAL A 1 109 ? -8.016 -2.457 -0.085 1.00 88.56 109 VAL A O 1
ATOM 752 N N . ARG A 1 110 ? -6.881 -3.282 -1.846 1.00 88.88 110 ARG A N 1
ATOM 753 C CA . ARG A 1 110 ? -7.495 -4.624 -1.767 1.00 88.88 110 ARG A CA 1
ATOM 754 C C . ARG A 1 110 ? -6.504 -5.794 -1.810 1.00 88.88 110 ARG A C 1
ATOM 756 O O . ARG A 1 110 ? -5.823 -5.995 -2.809 1.00 88.88 110 ARG A O 1
ATOM 763 N N . ASN A 1 111 ? -6.600 -6.711 -0.840 1.00 91.00 111 ASN A N 1
ATOM 764 C CA . ASN A 1 111 ? -5.779 -7.934 -0.718 1.00 91.00 111 ASN A CA 1
ATOM 765 C C . ASN A 1 111 ? -4.298 -7.650 -0.371 1.00 91.00 111 ASN A C 1
ATOM 767 O O . ASN A 1 111 ? -3.396 -7.971 -1.145 1.00 91.00 111 ASN A O 1
ATOM 771 N N . VAL A 1 112 ? -4.045 -7.073 0.807 1.00 92.12 112 VAL A N 1
ATOM 772 C CA . VAL A 1 112 ? -2.683 -6.826 1.328 1.00 92.12 112 VAL A CA 1
ATOM 773 C C . VAL A 1 112 ? -2.307 -7.916 2.336 1.00 92.12 112 VAL A C 1
ATOM 775 O O . VAL A 1 112 ? -3.024 -8.093 3.323 1.00 92.12 112 VAL A O 1
ATOM 778 N N . SER A 1 113 ? -1.205 -8.646 2.124 1.00 90.88 113 SER A N 1
ATOM 779 C CA . SER A 1 113 ? -0.823 -9.777 2.987 1.00 90.88 113 SER A CA 1
ATOM 780 C C . SER A 1 113 ? 0.681 -9.981 3.225 1.00 90.88 113 SER A C 1
ATOM 782 O O . SER A 1 113 ? 1.420 -10.176 2.263 1.00 90.88 113 SER A O 1
ATOM 784 N N . GLY A 1 114 ? 1.112 -10.066 4.487 1.00 87.75 114 GLY A N 1
ATOM 785 C CA . GLY A 1 114 ? 2.447 -10.550 4.891 1.00 87.75 114 GLY A CA 1
ATOM 786 C C . GLY A 1 114 ? 2.364 -11.865 5.682 1.00 87.75 114 GLY A C 1
ATOM 787 O O . GLY A 1 114 ? 1.347 -12.098 6.339 1.00 87.75 114 GLY A O 1
ATOM 788 N N . GLU A 1 115 ? 3.393 -12.726 5.639 1.00 86.31 115 GLU A N 1
ATOM 789 C CA . GLU A 1 115 ? 3.474 -13.896 6.547 1.00 86.31 115 GLU A CA 1
ATOM 790 C C . GLU A 1 115 ? 4.111 -13.571 7.925 1.00 86.31 115 GLU A C 1
ATOM 792 O O . GLU A 1 115 ? 3.900 -14.342 8.857 1.00 86.31 115 GLU A O 1
ATOM 797 N N . GLU A 1 116 ? 4.774 -12.418 8.127 1.00 88.44 116 GLU A N 1
ATOM 798 C CA . GLU A 1 116 ? 4.970 -11.801 9.459 1.00 88.44 116 GLU A CA 1
ATOM 799 C C . GLU A 1 116 ? 4.058 -10.558 9.620 1.00 88.44 116 GLU A C 1
ATOM 801 O O . GLU A 1 116 ? 2.886 -10.713 9.983 1.00 88.44 116 GLU A O 1
ATOM 806 N N . ASP A 1 117 ? 4.552 -9.347 9.325 1.00 90.88 117 ASP A N 1
ATOM 807 C CA . ASP A 1 117 ? 3.882 -8.055 9.594 1.00 90.88 117 ASP A CA 1
ATOM 808 C C . ASP A 1 117 ? 3.260 -7.385 8.343 1.00 90.88 117 ASP A C 1
ATOM 810 O O . ASP A 1 117 ? 3.744 -7.533 7.215 1.00 90.88 117 ASP A O 1
ATOM 814 N N . VAL A 1 118 ? 2.230 -6.549 8.563 1.00 93.88 118 VAL A N 1
ATOM 815 C CA . VAL A 1 118 ? 1.734 -5.546 7.592 1.00 93.88 118 VAL A CA 1
ATOM 816 C C . VAL A 1 118 ? 1.769 -4.131 8.194 1.00 93.88 118 VAL A C 1
ATOM 818 O O . VAL A 1 118 ? 1.304 -3.925 9.317 1.00 93.88 118 VAL A O 1
ATOM 821 N N . GLY A 1 119 ? 2.281 -3.150 7.442 1.00 91.56 119 GLY A N 1
ATOM 822 C CA . GLY A 1 119 ? 2.413 -1.737 7.830 1.00 91.56 119 GLY A CA 1
ATOM 823 C C . GLY A 1 119 ? 1.102 -0.941 7.940 1.00 91.56 119 GLY A C 1
ATOM 824 O O . GLY A 1 119 ? 0.019 -1.499 8.133 1.00 91.56 119 GLY A O 1
ATOM 825 N N . ASP A 1 120 ? 1.192 0.393 7.859 1.00 94.12 120 ASP A N 1
ATOM 826 C CA . ASP A 1 120 ? -0.001 1.251 7.797 1.00 94.12 120 ASP A CA 1
ATOM 827 C C . ASP A 1 120 ? -0.617 1.188 6.378 1.00 94.12 120 ASP A C 1
ATOM 829 O O . ASP A 1 120 ? 0.091 1.297 5.376 1.00 94.12 120 ASP A O 1
ATOM 833 N N . VAL A 1 121 ? -1.943 1.020 6.285 1.00 93.19 121 VAL A N 1
ATOM 834 C CA . VAL A 1 121 ? -2.681 0.840 5.018 1.00 93.19 121 VAL A CA 1
ATOM 835 C C . VAL A 1 121 ? -3.787 1.893 4.871 1.00 93.19 121 VAL A C 1
ATOM 837 O O . VAL A 1 121 ? -4.620 2.038 5.771 1.00 93.19 121 VAL A O 1
ATOM 840 N N . SER A 1 122 ? -3.845 2.608 3.741 1.00 89.94 122 SER A N 1
ATOM 841 C CA . SER A 1 122 ? -4.866 3.646 3.503 1.00 89.94 122 SER A CA 1
ATOM 842 C C . SER A 1 122 ? -5.421 3.727 2.077 1.00 89.94 122 SER A C 1
ATOM 844 O O . SER A 1 122 ? -4.654 3.791 1.128 1.00 89.94 122 SER A O 1
ATOM 846 N N . GLY A 1 123 ? -6.742 3.816 1.925 1.00 86.31 123 GLY A N 1
ATOM 847 C CA . GLY A 1 123 ? -7.416 4.268 0.695 1.00 86.31 123 GLY A CA 1
ATOM 848 C C . GLY A 1 123 ? -8.180 5.575 0.938 1.00 86.31 123 GLY A C 1
ATOM 849 O O . GLY A 1 123 ? -8.408 5.933 2.098 1.00 86.31 123 GLY A O 1
ATOM 850 N N . GLU A 1 124 ? -8.586 6.280 -0.125 1.00 85.69 124 GLU A N 1
ATOM 851 C CA . GLU A 1 124 ? -9.575 7.371 -0.006 1.00 85.69 124 GLU A CA 1
ATOM 852 C C . GLU A 1 124 ? -11.022 6.871 -0.271 1.00 85.69 124 GLU A C 1
ATOM 854 O O . GLU A 1 124 ? -11.951 7.531 0.184 1.00 85.69 124 GLU A O 1
ATOM 859 N N . GLU A 1 125 ? -11.244 5.671 -0.845 1.00 88.44 125 GLU A N 1
ATOM 860 C CA . GLU A 1 125 ? -12.540 4.943 -0.800 1.00 88.44 125 GLU A CA 1
ATOM 861 C C . GLU A 1 125 ? -12.506 3.756 0.210 1.00 88.44 125 GLU A C 1
ATOM 863 O O . GLU A 1 125 ? -12.431 4.022 1.419 1.00 88.44 125 GLU A O 1
ATOM 868 N N . ASP A 1 126 ? -12.569 2.478 -0.208 1.00 90.31 126 ASP A N 1
ATOM 869 C CA . ASP A 1 126 ? -12.574 1.294 0.685 1.00 90.31 126 ASP A CA 1
ATOM 870 C C . ASP A 1 126 ? -11.167 0.696 0.946 1.00 90.31 126 ASP A C 1
ATOM 872 O O . ASP A 1 126 ? -10.304 0.628 0.073 1.00 90.31 126 ASP A O 1
ATOM 876 N N . VAL A 1 127 ? -10.962 0.077 2.119 1.00 91.69 127 VAL A N 1
ATOM 877 C CA . VAL A 1 127 ? -9.845 -0.873 2.342 1.00 91.69 127 VAL A CA 1
ATOM 878 C C . VAL A 1 127 ? -10.363 -2.270 2.680 1.00 91.69 127 VAL A C 1
ATOM 880 O O . VAL A 1 127 ? -11.140 -2.446 3.623 1.00 91.69 127 VAL A O 1
ATOM 883 N N . VAL A 1 128 ? -9.940 -3.289 1.921 1.00 90.31 128 VAL A N 1
ATOM 884 C CA . VAL A 1 128 ? -10.559 -4.628 1.928 1.00 90.31 128 VAL A CA 1
ATOM 885 C C . VAL A 1 128 ? -9.536 -5.770 1.967 1.00 90.31 128 VAL A C 1
ATOM 887 O O . VAL A 1 128 ? -8.635 -5.836 1.139 1.00 90.31 128 VAL A O 1
ATOM 890 N N . ASP A 1 129 ? -9.755 -6.729 2.874 1.00 93.12 129 ASP A N 1
ATOM 891 C CA . ASP A 1 129 ? -8.974 -7.968 3.027 1.00 93.12 129 ASP A CA 1
ATOM 892 C C . ASP A 1 129 ? -7.467 -7.688 3.271 1.00 93.12 129 ASP A C 1
ATOM 894 O O . ASP A 1 129 ? -6.634 -7.793 2.372 1.00 93.12 129 ASP A O 1
ATOM 898 N N . VAL A 1 130 ? -7.121 -7.328 4.518 1.00 93.19 130 VAL A N 1
ATOM 899 C CA . VAL A 1 130 ? -5.747 -7.002 4.969 1.00 93.19 130 VAL A CA 1
ATOM 900 C C . VAL A 1 130 ? -5.299 -7.978 6.064 1.00 93.19 130 VAL A C 1
ATOM 902 O O . VAL A 1 130 ? -5.991 -8.107 7.081 1.00 93.19 130 VAL A O 1
ATOM 905 N N . SER A 1 131 ? -4.150 -8.648 5.904 1.00 91.56 131 SER A N 1
ATOM 906 C CA . SER A 1 131 ? -3.697 -9.669 6.864 1.00 91.56 131 SER A CA 1
ATOM 907 C C . SER A 1 131 ? -2.183 -9.821 7.068 1.00 91.56 131 SER A C 1
ATOM 909 O O . SER A 1 131 ? -1.470 -10.081 6.107 1.00 91.56 131 SER A O 1
ATOM 911 N N . GLY A 1 132 ? -1.724 -9.811 8.321 1.00 89.31 132 GLY A N 1
ATOM 912 C CA . GLY A 1 132 ? -0.433 -10.389 8.742 1.00 89.31 132 GLY A CA 1
ATOM 913 C C . GLY A 1 132 ? -0.647 -11.701 9.515 1.00 89.31 132 GLY A C 1
ATOM 914 O O . GLY A 1 132 ? -1.780 -11.971 9.936 1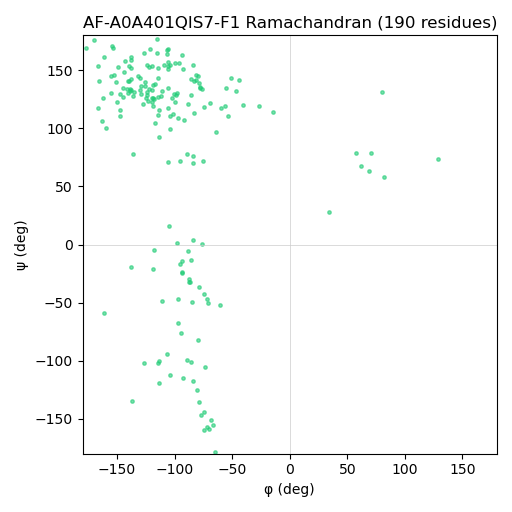.00 89.31 132 GLY A O 1
ATOM 915 N N . GLU A 1 133 ? 0.397 -12.505 9.756 1.00 88.00 133 GLU A N 1
ATOM 916 C CA . GLU A 1 133 ? 0.326 -13.529 10.821 1.00 88.00 133 GLU A CA 1
ATOM 917 C C . GLU A 1 133 ? 0.745 -12.948 12.190 1.00 88.00 133 GLU A C 1
ATOM 919 O O . GLU A 1 133 ? 0.128 -13.323 13.187 1.00 88.00 133 GLU A O 1
ATOM 924 N N . GLU A 1 134 ? 1.672 -11.980 12.275 1.00 89.69 134 GLU A N 1
ATOM 925 C CA . GLU A 1 134 ? 2.023 -11.279 13.530 1.00 89.69 134 GLU A CA 1
ATOM 926 C C . GLU A 1 134 ? 1.135 -10.029 13.770 1.00 89.69 134 GLU A C 1
ATOM 928 O O . GLU A 1 134 ? 0.004 -10.189 14.254 1.00 89.69 134 GLU A O 1
ATOM 933 N N . ASP A 1 135 ? 1.588 -8.804 13.468 1.00 90.50 135 ASP A N 1
ATOM 934 C CA . ASP A 1 135 ? 0.816 -7.556 13.638 1.00 90.50 135 ASP A CA 1
ATOM 935 C C . ASP A 1 135 ? 0.310 -6.981 12.288 1.00 90.50 135 ASP A C 1
ATOM 937 O O . ASP A 1 135 ? 0.902 -7.147 11.221 1.00 90.50 135 ASP A O 1
ATOM 941 N N . VAL A 1 136 ? -0.799 -6.232 12.341 1.00 92.88 136 VAL A N 1
ATOM 942 C CA . VAL A 1 136 ? -1.216 -5.297 11.275 1.00 92.88 136 V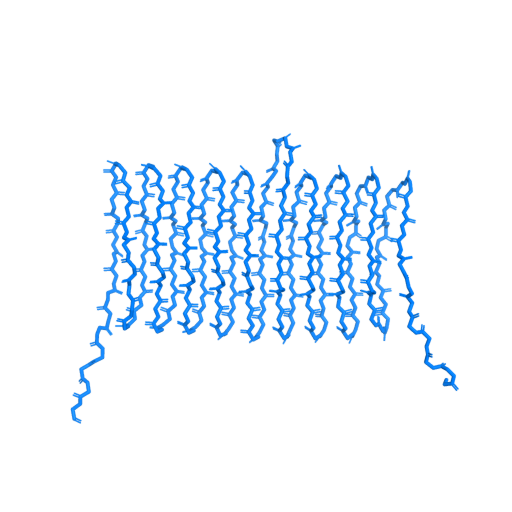AL A CA 1
ATOM 943 C C . VAL A 1 136 ? -1.216 -3.871 11.825 1.00 92.88 136 VAL A C 1
ATOM 945 O O . VAL A 1 136 ? -1.698 -3.631 12.937 1.00 92.88 136 VAL A O 1
ATOM 948 N N . GLY A 1 137 ? -0.722 -2.911 11.043 1.00 91.44 137 GLY A N 1
ATOM 949 C CA . GLY A 1 137 ? -0.693 -1.489 11.376 1.00 91.44 137 GLY A CA 1
ATOM 950 C C . GLY A 1 137 ? -2.071 -0.819 11.472 1.00 91.44 137 GLY A C 1
ATOM 951 O O . GLY A 1 137 ? -3.100 -1.420 11.797 1.00 91.44 137 GLY A O 1
ATOM 952 N N . ASN A 1 138 ? -2.094 0.495 11.267 1.00 92.94 138 ASN A N 1
ATOM 953 C CA . ASN A 1 138 ? -3.331 1.266 11.192 1.00 92.94 138 ASN A CA 1
ATOM 954 C C . ASN A 1 138 ? -3.962 1.092 9.805 1.00 92.94 138 ASN A C 1
ATOM 956 O O . ASN A 1 138 ? -3.252 1.136 8.809 1.00 92.94 138 ASN A O 1
ATOM 960 N N . VAL A 1 139 ? -5.286 0.946 9.736 1.00 91.8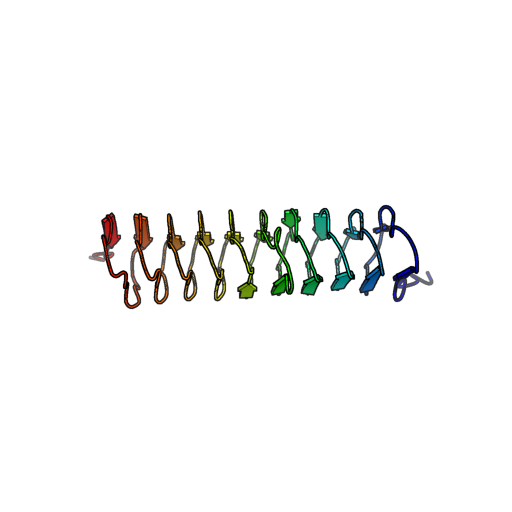8 139 VAL A N 1
ATOM 961 C CA . VAL A 1 139 ? -6.014 0.750 8.471 1.00 91.88 139 VAL A CA 1
ATOM 962 C C . VAL A 1 139 ? -7.108 1.808 8.319 1.00 91.88 139 VAL A C 1
ATOM 964 O O . VAL A 1 139 ? -7.933 1.964 9.224 1.00 91.88 139 VAL A O 1
ATOM 967 N N . SER A 1 140 ? -7.130 2.545 7.206 1.00 90.62 140 SER A N 1
ATOM 968 C CA . SER A 1 140 ? -8.082 3.646 6.995 1.00 90.62 140 SER A CA 1
ATOM 969 C C . SER A 1 140 ? -8.659 3.699 5.580 1.00 90.62 140 SER A C 1
ATOM 971 O O . SER A 1 140 ? -7.903 3.664 4.623 1.00 90.62 140 SER A O 1
ATOM 973 N N . GLY A 1 141 ? -9.973 3.873 5.463 1.00 87.25 141 GLY A N 1
ATOM 974 C CA . GLY A 1 141 ? -10.655 4.365 4.256 1.00 87.25 141 GLY A CA 1
ATOM 975 C C . GLY A 1 141 ? -11.435 5.642 4.593 1.00 87.25 141 GLY A C 1
ATOM 976 O O . GLY A 1 141 ? -11.593 5.946 5.785 1.00 87.25 141 GLY A O 1
ATOM 977 N N . GLU A 1 142 ? -11.940 6.382 3.600 1.00 86.50 142 GLU A N 1
ATOM 978 C CA . GLU A 1 142 ? -13.032 7.338 3.865 1.00 86.50 142 GLU A CA 1
ATOM 979 C C . GLU A 1 142 ? -14.413 6.653 3.746 1.00 86.50 142 GLU A C 1
ATOM 981 O O . GLU A 1 142 ? -15.291 6.992 4.536 1.00 86.50 142 GLU A O 1
ATOM 986 N N . GLU A 1 143 ? -14.599 5.613 2.911 1.00 88.44 143 GLU A N 1
ATOM 987 C CA . GLU A 1 143 ? -15.831 4.789 2.910 1.00 88.44 143 GLU A CA 1
ATOM 988 C C . GLU A 1 143 ? -15.763 3.650 3.965 1.00 88.44 143 GLU A C 1
ATOM 990 O O . GLU A 1 143 ? -15.958 3.935 5.156 1.00 88.44 143 GLU A O 1
ATOM 995 N N . ASP A 1 144 ? -15.481 2.383 3.612 1.00 88.81 144 ASP A N 1
ATOM 996 C CA . ASP A 1 144 ? -15.368 1.268 4.576 1.00 88.81 144 ASP A CA 1
ATOM 997 C C . ASP A 1 144 ? -13.927 0.778 4.856 1.00 88.81 144 ASP A C 1
ATOM 999 O O . ASP A 1 144 ? -13.037 0.789 4.010 1.00 88.81 144 ASP A O 1
ATOM 1003 N N . VAL A 1 145 ? -13.739 0.133 6.019 1.00 89.94 145 VAL A N 1
ATOM 1004 C CA . VAL A 1 145 ? -12.609 -0.794 6.267 1.00 89.94 145 VAL A CA 1
ATOM 1005 C C . VAL A 1 145 ? -13.122 -2.207 6.570 1.00 89.94 145 VAL A C 1
ATOM 1007 O O . VAL A 1 145 ? -13.831 -2.422 7.556 1.00 89.94 145 VAL A O 1
ATOM 1010 N N . ARG A 1 146 ? -12.773 -3.219 5.763 1.00 89.56 146 ARG A N 1
ATOM 1011 C CA . ARG A 1 146 ? -13.366 -4.571 5.839 1.00 89.56 146 ARG A CA 1
ATOM 1012 C C . ARG A 1 146 ? -12.321 -5.695 5.887 1.00 89.56 146 ARG A C 1
ATOM 1014 O O . ARG A 1 146 ? -11.449 -5.779 5.037 1.00 89.56 146 ARG A O 1
ATOM 1021 N N . ASN A 1 147 ? -12.511 -6.640 6.817 1.00 90.12 147 ASN A N 1
ATOM 1022 C CA . ASN A 1 147 ? -11.737 -7.887 6.962 1.00 90.12 147 ASN A CA 1
ATOM 1023 C C . ASN A 1 147 ? -10.237 -7.662 7.249 1.00 90.12 147 ASN A C 1
ATOM 1025 O O . ASN A 1 147 ? -9.385 -7.996 6.433 1.00 90.12 147 ASN A O 1
ATOM 1029 N N . VAL A 1 148 ? -9.924 -7.132 8.436 1.00 90.06 148 VAL A N 1
ATOM 1030 C CA . VAL A 1 148 ? -8.538 -6.895 8.889 1.00 90.06 148 VAL A CA 1
ATOM 1031 C C . VAL A 1 148 ? -8.114 -7.921 9.952 1.00 90.06 148 VAL A C 1
ATOM 1033 O O . VAL A 1 148 ? -8.876 -8.179 10.894 1.00 90.06 148 VAL A O 1
ATOM 1036 N N . SER A 1 149 ? -6.914 -8.504 9.854 1.00 89.19 149 SER A N 1
ATOM 1037 C CA . SER A 1 149 ? -6.417 -9.465 10.857 1.00 89.19 149 SER A CA 1
ATOM 1038 C C . SER A 1 149 ? -4.894 -9.600 10.978 1.00 89.19 149 SER A C 1
ATOM 1040 O O . SER A 1 149 ? -4.248 -9.910 9.989 1.00 89.19 149 SER A O 1
ATOM 1042 N N . GLY A 1 150 ? -4.362 -9.531 12.199 1.00 87.81 150 GLY A N 1
ATOM 1043 C CA . GLY A 1 150 ? -3.082 -10.149 12.600 1.00 87.81 150 GLY A CA 1
ATOM 1044 C C . GLY A 1 150 ? -3.339 -11.160 13.727 1.00 87.81 150 GLY A C 1
ATOM 1045 O O . GLY A 1 150 ? -4.354 -11.016 14.421 1.00 87.81 150 GLY A O 1
ATOM 1046 N N . GLU A 1 151 ? -2.519 -12.206 13.931 1.00 85.81 151 GLU A N 1
ATOM 1047 C CA . GLU A 1 151 ? -2.737 -13.093 15.091 1.00 85.81 151 GLU A CA 1
ATOM 1048 C C . GLU A 1 151 ? -2.301 -12.415 16.402 1.00 85.81 151 GLU A C 1
ATOM 1050 O O . GLU A 1 151 ? -3.068 -12.468 17.369 1.00 85.81 151 GLU A O 1
ATOM 1055 N N . GLU A 1 152 ? -1.163 -11.711 16.460 1.00 86.06 152 GLU A N 1
ATOM 1056 C CA . GLU A 1 152 ? -0.773 -10.940 17.656 1.00 86.06 152 GLU A CA 1
ATOM 1057 C C . GLU A 1 152 ? -1.680 -9.702 17.814 1.00 86.06 152 GLU A C 1
ATOM 1059 O O . GLU A 1 152 ? -2.305 -9.519 18.875 1.00 86.06 152 GLU A O 1
ATOM 1064 N N . GLY A 1 153 ? -1.858 -8.892 16.763 1.00 86.19 153 GLY A N 1
ATOM 1065 C CA . GLY A 1 153 ? -2.636 -7.659 16.882 1.00 86.19 153 GLY A CA 1
ATOM 1066 C C . GLY A 1 153 ? -3.003 -6.903 15.604 1.00 86.19 153 GLY A C 1
ATOM 1067 O O . GLY A 1 153 ? -2.671 -7.271 14.483 1.00 86.19 153 GLY A O 1
ATOM 1068 N N . VAL A 1 154 ? -3.788 -5.838 15.810 1.00 87.56 154 VAL A N 1
ATOM 1069 C CA . VAL A 1 154 ? -4.188 -4.862 14.783 1.00 87.56 154 VAL A CA 1
ATOM 1070 C C . VAL A 1 154 ? -4.153 -3.447 15.379 1.00 87.56 154 VAL A C 1
ATOM 1072 O O . VAL A 1 154 ? -4.576 -3.233 16.525 1.00 87.56 154 VAL A O 1
ATOM 1075 N N . GLY A 1 155 ? -3.688 -2.466 14.603 1.00 87.19 155 GLY A N 1
ATOM 1076 C CA . GLY A 1 155 ? -3.640 -1.046 14.951 1.00 87.19 155 GLY A CA 1
ATOM 1077 C C . GLY A 1 155 ? -5.012 -0.364 15.064 1.00 87.19 155 GLY A C 1
ATOM 1078 O O . GLY A 1 155 ? -6.011 -0.951 15.489 1.00 87.19 155 GLY A O 1
ATOM 1079 N N . ASN A 1 156 ? -5.070 0.940 14.779 1.00 89.00 156 ASN A N 1
ATOM 1080 C CA . ASN A 1 156 ? -6.341 1.673 14.748 1.00 89.00 156 ASN A CA 1
ATOM 1081 C C . ASN A 1 156 ? -7.038 1.453 13.398 1.00 89.00 156 ASN A C 1
ATOM 1083 O O . ASN A 1 156 ? -6.364 1.369 12.379 1.00 89.00 156 ASN A O 1
ATOM 1087 N N . MET A 1 157 ? -8.370 1.401 13.387 1.00 86.44 157 MET A N 1
ATOM 1088 C CA . MET A 1 157 ? -9.171 1.255 12.166 1.00 86.44 157 MET A CA 1
ATOM 1089 C C . MET A 1 157 ? -10.214 2.362 12.051 1.00 86.44 157 MET A C 1
ATOM 1091 O 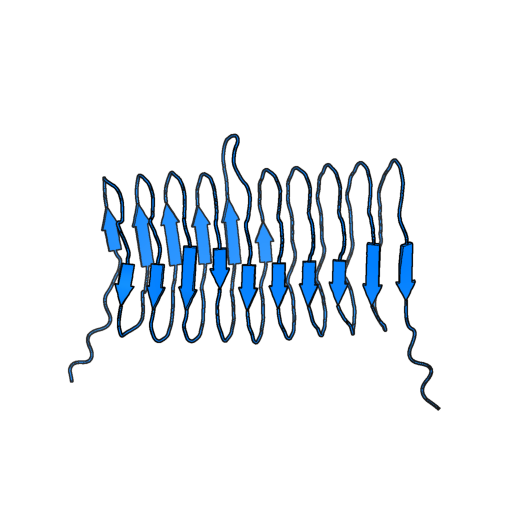O . MET A 1 157 ? -10.893 2.675 13.038 1.00 86.44 157 MET A O 1
ATOM 1095 N N . ASN A 1 158 ? -10.353 2.919 10.850 1.00 85.62 158 ASN A N 1
ATOM 1096 C CA . ASN A 1 158 ? -11.279 4.006 10.549 1.00 85.62 158 ASN A CA 1
ATOM 1097 C C . ASN A 1 158 ? -11.809 3.901 9.108 1.00 85.62 158 ASN A C 1
ATOM 1099 O O . ASN A 1 158 ? -11.057 4.165 8.182 1.00 85.62 158 ASN A O 1
ATOM 1103 N N . GLY A 1 159 ? -13.088 3.581 8.927 1.00 83.25 159 GLY A N 1
ATOM 1104 C CA . GLY A 1 159 ? -13.868 4.081 7.782 1.00 83.25 159 GLY A CA 1
ATOM 1105 C C . GLY A 1 159 ? -14.713 5.263 8.268 1.00 83.25 159 GLY A C 1
ATOM 1106 O O . GLY A 1 159 ? -14.962 5.338 9.479 1.00 83.25 159 GLY A O 1
ATOM 1107 N N . GLU A 1 160 ? -15.153 6.194 7.411 1.00 82.69 160 GLU A N 1
ATOM 1108 C CA . GLU A 1 160 ? -16.192 7.141 7.851 1.00 82.69 160 GLU A CA 1
ATOM 1109 C C . GLU A 1 160 ? -17.581 6.477 7.820 1.00 82.69 160 GLU A C 1
ATOM 1111 O O . GLU A 1 160 ? -18.346 6.692 8.763 1.00 82.69 160 GLU A O 1
ATOM 1116 N N . GLU A 1 161 ? -17.893 5.599 6.853 1.00 84.50 161 GLU A N 1
ATOM 1117 C CA . GLU A 1 161 ? -19.171 4.861 6.831 1.00 84.50 161 GLU A CA 1
ATOM 1118 C C . GLU A 1 161 ? -19.149 3.647 7.794 1.00 84.50 161 GLU A C 1
ATOM 1120 O O . GLU A 1 161 ? -19.602 3.771 8.941 1.00 84.50 161 GLU A O 1
ATOM 1125 N N . ASP A 1 162 ? -18.593 2.502 7.379 1.00 82.94 162 ASP A N 1
ATOM 1126 C CA . ASP A 1 162 ? -18.640 1.218 8.110 1.00 82.94 162 ASP A CA 1
ATOM 1127 C C . ASP A 1 162 ? -17.232 0.650 8.426 1.00 82.94 162 ASP A C 1
ATOM 1129 O O . ASP A 1 162 ? -16.261 0.841 7.694 1.00 82.94 162 ASP A O 1
ATOM 1133 N N . VAL A 1 163 ? -17.104 -0.146 9.501 1.00 83.38 163 VAL A N 1
ATOM 1134 C CA . VAL A 1 163 ? -15.925 -1.028 9.696 1.00 83.38 163 VAL A CA 1
ATOM 1135 C C . VAL A 1 163 ? -16.362 -2.461 9.972 1.00 83.38 163 VAL A C 1
ATOM 1137 O O . VAL A 1 163 ? -17.058 -2.733 10.948 1.00 83.38 163 VAL A O 1
ATOM 1140 N N . GLY A 1 164 ? -15.937 -3.396 9.121 1.00 82.75 164 GLY A N 1
ATOM 1141 C CA . GLY A 1 164 ? -16.445 -4.765 9.024 1.00 82.75 164 GLY A CA 1
ATOM 1142 C C . GLY A 1 164 ? -15.911 -5.770 10.059 1.00 82.75 164 GLY A C 1
ATOM 1143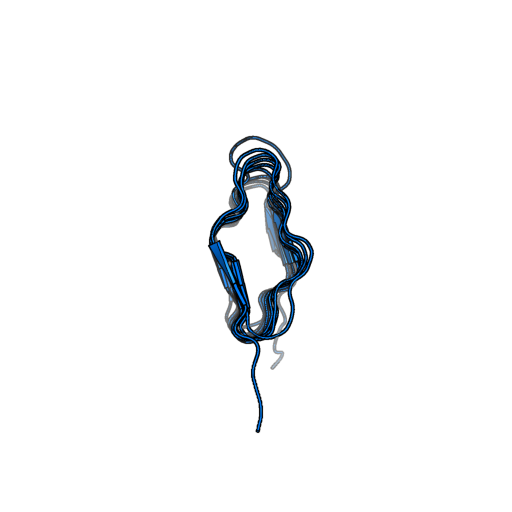 O O . GLY A 1 164 ? -16.087 -5.632 11.273 1.00 82.75 164 GLY A O 1
ATOM 1144 N N . ASN A 1 165 ? -15.355 -6.888 9.578 1.00 85.06 165 ASN A N 1
ATOM 1145 C CA . ASN A 1 165 ? -14.776 -7.922 10.445 1.00 85.06 165 ASN A CA 1
ATOM 1146 C C . ASN A 1 165 ? -13.342 -7.554 10.844 1.00 85.06 165 ASN A C 1
ATOM 1148 O O . ASN A 1 165 ? -12.574 -7.105 9.997 1.00 85.06 165 ASN A O 1
ATOM 1152 N N . VAL A 1 166 ? -12.981 -7.820 12.104 1.00 82.44 166 VAL A N 1
ATOM 1153 C CA . VAL A 1 166 ? -11.611 -7.644 12.616 1.00 82.44 166 VAL A CA 1
ATOM 1154 C C . VAL A 1 166 ? -11.249 -8.789 13.569 1.00 82.44 166 VAL A C 1
ATOM 1156 O O . VAL A 1 166 ? -12.085 -9.193 14.386 1.00 82.44 166 VAL A O 1
ATOM 1159 N N . SER A 1 167 ? -10.022 -9.306 13.536 1.00 81.62 167 SER A N 1
ATOM 1160 C CA . SER A 1 167 ? -9.567 -10.325 14.499 1.00 81.62 167 SER A CA 1
ATOM 1161 C C . SER A 1 167 ? -8.103 -10.196 14.915 1.00 81.62 167 SER A C 1
ATOM 1163 O O . SER A 1 167 ? -7.280 -9.803 14.105 1.00 81.62 167 SER A O 1
ATOM 1165 N N . GLY A 1 168 ? -7.821 -10.592 16.162 1.00 76.44 168 GLY A N 1
ATOM 1166 C CA . GLY A 1 168 ? -6.478 -10.745 16.739 1.00 76.44 168 GLY A CA 1
ATOM 1167 C C . GLY A 1 168 ? -6.528 -11.298 18.171 1.00 76.44 168 GLY A C 1
ATOM 1168 O O . GLY A 1 168 ? -7.611 -11.411 18.769 1.00 76.44 168 GLY A O 1
ATOM 1169 N N . GLU A 1 169 ? -5.390 -11.696 18.738 1.00 72.12 169 GLU A N 1
ATOM 1170 C CA . GLU A 1 169 ? -5.321 -12.337 20.060 1.00 72.12 169 GLU A CA 1
ATOM 1171 C C . GLU A 1 169 ? -4.982 -11.354 21.202 1.00 72.12 169 GLU A C 1
ATOM 1173 O O . GLU A 1 169 ? -5.689 -11.356 22.224 1.00 72.12 169 GLU A O 1
ATOM 1178 N N . GLU A 1 170 ? -3.976 -10.482 21.040 1.00 64.38 170 GLU A N 1
ATOM 1179 C CA . GLU A 1 170 ? -3.386 -9.672 22.126 1.00 64.38 170 GLU A CA 1
ATOM 1180 C C . GLU A 1 170 ? -3.687 -8.158 22.028 1.00 64.38 170 GLU A C 1
ATOM 1182 O O . GLU A 1 170 ? -4.112 -7.564 23.032 1.00 64.38 170 GLU A O 1
ATOM 1187 N N . VAL A 1 171 ? -3.495 -7.522 20.861 1.00 56.47 171 VAL A N 1
ATOM 1188 C CA . VAL A 1 171 ? -3.549 -6.048 20.695 1.00 56.47 171 VAL A CA 1
ATOM 1189 C C . VAL A 1 171 ? -4.651 -5.593 19.730 1.00 56.47 171 VAL A C 1
ATOM 1191 O O . VAL A 1 171 ? -4.859 -6.166 18.671 1.00 56.47 171 VAL A O 1
ATOM 1194 N N . PHE A 1 172 ? -5.369 -4.532 20.114 1.00 68.12 172 PHE A N 1
ATOM 1195 C CA . PHE A 1 172 ? -6.323 -3.806 19.268 1.00 68.12 172 PHE A CA 1
ATOM 1196 C C . PHE A 1 172 ? -6.171 -2.300 19.515 1.00 68.12 172 PHE A C 1
ATOM 1198 O O . PHE A 1 172 ? -6.187 -1.863 20.676 1.00 68.12 172 PHE A O 1
ATOM 1205 N N . GLY A 1 173 ? -6.087 -1.506 18.448 1.00 66.94 173 GLY A N 1
ATOM 1206 C CA . GLY A 1 173 ? -6.265 -0.056 18.503 1.00 66.94 173 GLY A CA 1
ATOM 1207 C C . GLY A 1 173 ? -7.730 0.367 18.674 1.00 66.94 173 GLY A C 1
ATOM 1208 O O . GLY A 1 173 ? -8.585 -0.377 19.165 1.00 66.94 173 GLY A O 1
ATOM 1209 N N . ILE A 1 174 ? -8.029 1.614 18.314 1.00 78.12 174 ILE A N 1
ATOM 1210 C CA . ILE A 1 174 ? -9.395 2.151 18.302 1.00 78.12 174 ILE A CA 1
ATOM 1211 C C . ILE A 1 174 ? -10.044 1.809 16.958 1.00 78.12 174 ILE A C 1
ATOM 1213 O O . ILE A 1 174 ? -9.477 2.120 15.919 1.00 78.12 174 ILE A O 1
ATOM 1217 N N . VAL A 1 175 ? -11.244 1.224 16.994 1.00 80.25 175 VAL A N 1
ATOM 1218 C CA . VAL A 1 175 ? -12.105 1.002 15.818 1.00 80.25 175 VAL A CA 1
ATOM 1219 C C . VAL A 1 175 ? -13.168 2.105 15.771 1.00 80.25 175 VAL A C 1
ATOM 1221 O O . VAL A 1 175 ? -13.833 2.331 16.790 1.00 80.25 175 VAL A O 1
ATOM 1224 N N . SER A 1 176 ? -13.331 2.777 14.629 1.00 79.06 176 SER A N 1
ATOM 1225 C CA . SER A 1 176 ? -14.286 3.883 14.422 1.00 79.06 176 SER A CA 1
ATOM 1226 C C . SER A 1 176 ? -15.002 3.775 13.069 1.00 79.06 176 SER A C 1
ATOM 1228 O O . SER A 1 176 ? -14.365 3.407 12.094 1.00 79.06 176 SER A O 1
ATOM 1230 N N . GLY A 1 177 ? -16.291 4.126 13.040 1.00 74.94 177 GLY A N 1
ATOM 1231 C CA . GLY A 1 177 ? -17.150 4.310 11.856 1.00 74.94 177 GLY A CA 1
ATOM 1232 C C . GLY A 1 177 ? -18.439 5.039 12.272 1.00 74.94 177 GLY A C 1
ATOM 1233 O O . GLY A 1 177 ? -18.789 4.992 13.464 1.00 74.94 177 GLY A O 1
ATOM 1234 N N . GLU A 1 178 ? -19.107 5.767 11.369 1.00 73.75 178 GLU A N 1
ATOM 1235 C CA . GLU A 1 178 ? -20.315 6.550 11.696 1.00 73.75 178 GLU A CA 1
ATOM 1236 C C . GLU A 1 178 ? -21.630 5.748 11.602 1.00 73.75 178 GLU A C 1
ATOM 1238 O O . GLU A 1 178 ? -22.542 6.028 12.395 1.00 73.75 178 GLU A O 1
ATOM 1243 N N . GLU A 1 179 ? -21.748 4.765 10.697 1.00 70.88 179 GLU A N 1
ATOM 1244 C CA . GLU A 1 179 ? -22.993 4.013 10.439 1.00 70.88 179 GLU A CA 1
ATOM 1245 C C . GLU A 1 179 ? -23.064 2.693 11.250 1.00 70.88 179 GLU A C 1
ATOM 1247 O O . GLU A 1 179 ? -23.776 2.645 12.265 1.00 70.88 179 GLU A O 1
ATOM 1252 N N . ASP A 1 180 ? -22.334 1.636 10.871 1.00 70.75 180 ASP A N 1
ATOM 1253 C CA . ASP A 1 180 ? -22.259 0.343 11.570 1.00 70.75 180 ASP A CA 1
ATOM 1254 C C . ASP A 1 180 ? -20.794 -0.115 11.809 1.00 70.75 180 ASP A C 1
ATOM 1256 O O . ASP A 1 180 ? -19.881 0.048 11.003 1.00 70.75 180 ASP A O 1
ATOM 1260 N N . VAL A 1 181 ? -20.546 -0.739 12.969 1.00 70.00 181 VAL A N 1
ATOM 1261 C CA . VAL A 1 181 ? -19.237 -1.331 13.313 1.00 70.00 181 VAL A CA 1
ATOM 1262 C C . VAL A 1 181 ? -19.455 -2.811 13.625 1.00 70.00 181 VAL A C 1
ATOM 1264 O O . VAL A 1 181 ? -20.276 -3.158 14.479 1.00 70.00 181 VAL A O 1
ATOM 1267 N N . GLY A 1 182 ? -18.742 -3.677 12.908 1.00 65.06 182 GLY A N 1
ATOM 1268 C CA . GLY A 1 182 ? -19.049 -5.090 12.710 1.00 65.06 182 GLY A CA 1
ATOM 1269 C C . GLY A 1 182 ? -18.681 -6.027 13.863 1.00 65.06 182 GLY A C 1
ATOM 1270 O O . GLY A 1 182 ? -19.007 -5.800 15.028 1.00 65.06 182 GLY A O 1
ATOM 1271 N N . MET A 1 183 ? -18.081 -7.177 13.541 1.00 66.31 183 MET A N 1
ATOM 1272 C CA . MET A 1 183 ? -17.830 -8.240 14.523 1.00 66.31 183 MET A CA 1
ATOM 1273 C C . MET A 1 183 ? -16.337 -8.447 14.766 1.00 66.31 183 MET A C 1
ATOM 1275 O O . MET A 1 183 ? -15.696 -9.268 14.114 1.00 66.31 183 MET A O 1
ATOM 1279 N N . TRP A 1 184 ? -15.811 -7.750 15.774 1.00 68.44 184 TRP A N 1
ATOM 1280 C CA . TRP A 1 184 ? -14.447 -7.951 16.260 1.00 68.44 184 TRP A CA 1
ATOM 1281 C C . TRP A 1 184 ? -14.313 -9.194 17.155 1.00 68.44 184 TRP A C 1
ATOM 1283 O O . TRP A 1 184 ? -15.108 -9.422 18.078 1.00 68.44 184 TRP A O 1
ATOM 1293 N N . VAL A 1 185 ? -13.268 -9.990 16.919 1.00 64.19 185 VAL A N 1
ATOM 1294 C CA . VAL A 1 185 ? -12.932 -11.189 17.701 1.00 64.19 185 VAL A CA 1
ATOM 1295 C C . VAL A 1 185 ? -11.579 -11.006 18.383 1.00 64.19 185 VAL A C 1
ATOM 1297 O O . VAL A 1 185 ? -10.542 -11.150 17.749 1.00 64.19 185 VAL A O 1
ATOM 1300 N N . VAL A 1 186 ? -11.604 -10.756 19.697 1.00 61.88 186 VAL A N 1
ATOM 1301 C CA . VAL A 1 186 ? -10.399 -10.702 20.545 1.00 61.88 186 VAL A CA 1
ATOM 1302 C C . VAL A 1 186 ? -10.206 -12.044 21.255 1.00 61.88 186 VAL A C 1
ATOM 1304 O O . VAL A 1 186 ? -10.962 -12.375 22.180 1.00 61.88 186 VAL A O 1
ATOM 1307 N N . ARG A 1 187 ? -9.199 -12.829 20.863 1.00 61.25 187 ARG A N 1
ATOM 1308 C CA . ARG A 1 187 ? -8.851 -14.095 21.535 1.00 61.25 187 ARG A CA 1
ATOM 1309 C C . ARG A 1 187 ? -7.745 -13.896 22.575 1.00 61.25 187 ARG A C 1
ATOM 1311 O O . ARG A 1 187 ? -6.647 -14.410 22.442 1.00 61.25 187 ARG A O 1
ATOM 1318 N N . ARG A 1 188 ? -8.075 -13.251 23.692 1.00 53.75 188 ARG A N 1
ATOM 1319 C CA . ARG A 1 188 ? -7.126 -13.131 24.808 1.00 53.75 188 ARG A CA 1
ATOM 1320 C C . ARG A 1 188 ? -6.583 -14.501 25.254 1.00 53.75 188 ARG A C 1
ATOM 1322 O O . ARG A 1 188 ? -7.308 -15.249 25.929 1.00 53.75 188 ARG A O 1
ATOM 1329 N N . MET A 1 189 ? -5.301 -14.760 24.997 1.00 50.97 189 MET A N 1
ATOM 1330 C CA . MET A 1 189 ? -4.560 -15.895 25.545 1.00 50.97 189 MET A CA 1
ATOM 1331 C C . MET A 1 189 ? -4.632 -15.869 27.080 1.00 50.97 189 MET A C 1
ATOM 1333 O O . MET A 1 189 ? -4.235 -14.923 27.765 1.00 50.97 189 MET A O 1
ATOM 1337 N N . LEU A 1 190 ? -5.205 -16.928 27.654 1.00 44.47 190 LEU A N 1
ATOM 1338 C CA . LEU A 1 190 ? -5.288 -17.134 29.101 1.00 44.47 190 LEU A CA 1
ATOM 1339 C C . LEU A 1 190 ? -4.288 -18.225 29.497 1.00 44.47 190 LEU A C 1
ATOM 1341 O O . LEU A 1 190 ? -4.676 -19.347 29.828 1.00 44.47 190 LEU A O 1
ATOM 1345 N N . GLU A 1 191 ? -2.998 -17.880 29.432 1.00 46.91 191 GLU A N 1
ATOM 1346 C CA . GLU A 1 191 ? -1.902 -18.725 29.923 1.00 46.91 191 GLU A CA 1
ATOM 1347 C C . GLU A 1 191 ? -2.151 -19.205 31.372 1.00 46.91 191 GLU A C 1
ATOM 1349 O O . GLU A 1 191 ? -2.689 -18.466 32.208 1.00 46.91 191 GLU A O 1
ATOM 1354 N N . MET A 1 192 ? -1.757 -20.453 31.679 1.00 37.22 192 MET A N 1
ATOM 1355 C CA . MET A 1 192 ? -1.958 -21.120 32.984 1.00 37.22 192 MET A CA 1
ATOM 1356 C C . MET A 1 192 ? -0.728 -21.879 33.489 1.00 37.22 192 MET A C 1
ATOM 1358 O O . MET A 1 192 ? -0.176 -22.685 32.708 1.00 37.22 192 MET A O 1
#

Sequence (192 aa):
SGEEDVGDVSGEEDVGGVSREEDVASASGEEDDANVSGEEDAGSASGEEDVGSVSGEEDVGNVSDEEDVGDVSGKEDVRIVSGEEDVGDDVGSVSGEEGVGDVSGKEDVRNVSGEEDVGDVSGEEDVVDVSGEEDVGNVSGEEDVRNVSGEEGVGNMNGEEDVGNVSGEEVFGIVSGEEDVGMWVVRRMLEM